Protein AF-0000000085121825 (afdb_homodimer)

Organism: Pyrolobus fumarii (strain DSM 11204 / 1A) (NCBI:txid694429)

Secondary structure (DSSP, 8-state):
--HHHHHT-PPPPHHHHHHHTEEEEEEEEEEE-SS-EEEEEEEEEETT--SHHHHHTTTT-EEEEE-TTS-EEEEEEEEE-SSSSEEEEEESSPPPGGGTT-EEEEE--/--HHHHTT-PPPPHHHHHHHTEEEEEEEEEEE-SS-EEEEEEEEEETT--SHHHHHTTTT-EEEEE-TTS-EEEEEEEEE-SSSSEEEEEESSPPPGGGTT-EEEEE--

Nearest PDB structures (foldseek):
  6skg-assembly1_Bf  TM=8.979E-01  e=1.098E-08  Thermococcus kodakarensis
  8p5d-assembly1_LFF  TM=7.751E-01  e=5.247E-09  Spraguea lophii 42_110
  4v6u-assembly1_Bc  TM=8.720E-01  e=2.233E-07  Pyrococcus furiosus DSM 3638
  2lp6-assembly1_A  TM=8.254E-01  e=3.227E-06  Pyrococcus furiosus DSM 3638
  1sqr-assembly1_A  TM=7.915E-01  e=1.160E-06  Pyrococcus furiosus

pLDDT: mean 93.23, std 12.44, range [35.91, 98.94]

Radius of gyration: 16.82 Å; Cα contacts (8 Å, |Δi|>4): 500; chains: 2; bounding box: 38×40×42 Å

Sequence (218 aa):
MSGEATRLVRLPTPEEIFEKGMAVGVILGYRMGGNEQYENQVRIKIFGINDRRLASRLIGWKVIYRDQYGNEYRGKVIGVHGNRGVVLAR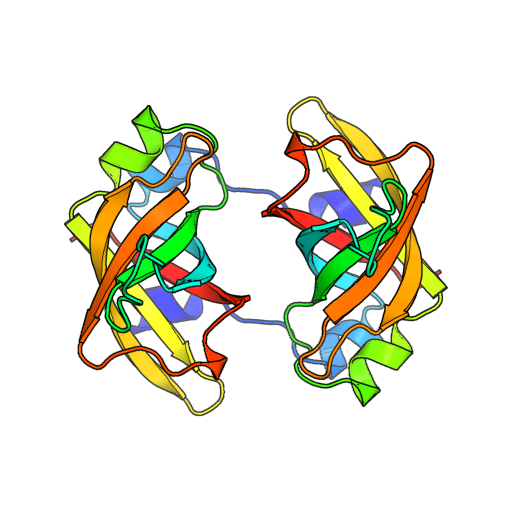FKPNLPGQAITGLVVLQRSMSGEATRLVRLPTPEEIFEKGMAVGVILGYRMGGNEQYENQVRIKIFGINDRRLASRLIGWKVIYRDQYGNEYRGKVIGVHGNRGVVLARFKPNLPGQAITGLVVLQRS

Foldseek 3Di:
DVPVVVVVDDFDALVRCVVVQKWKWAWAAFDDDPVDTDQFKTKIATTNFFFQVSLQVQFFWKKWFADPVGDIWIWGFHAADDTTRITMIGTVPGDDPVRHRPMMMTGHD/DVPVVVVVDDFDALVRCVVVQKWKWAWAAFDDDPVDTDQFKTKIATTNFFFQVSLQVQFFWKKWFADPVGDIWIWGFHAADDTTRITMIGTVPGDDPVRHRPMMMTGHD

Solvent-accessible surface area (backbone atoms only — not comparable to full-atom values): 11509 Å² total; per-residue (Å²): 129,75,68,57,56,56,62,67,66,71,70,52,48,57,66,54,27,65,74,68,37,42,45,43,29,34,28,74,35,62,41,69,54,97,87,45,74,38,69,41,31,33,35,30,42,35,62,45,37,66,31,39,72,69,33,52,71,43,47,61,21,33,33,41,37,63,50,98,85,67,52,75,42,46,32,30,25,76,40,64,44,77,60,58,8,21,28,28,29,38,33,67,70,54,68,58,79,81,48,51,69,32,63,32,34,34,33,64,109,130,76,66,57,58,58,62,68,65,71,71,54,47,56,66,55,28,65,74,68,37,42,46,43,29,35,28,74,36,61,42,70,52,98,86,44,75,38,69,41,31,32,34,30,40,36,63,46,38,68,31,40,73,67,34,53,71,44,46,61,19,33,32,42,36,62,50,99,85,67,51,74,43,45,31,30,26,75,39,64,44,78,61,58,9,21,30,28,29,38,34,68,69,54,67,57,79,80,47,50,69,33,62,33,34,35,34,64,111

Structure (mmCIF, N/CA/C/O backbone):
data_AF-0000000085121825-model_v1
#
loop_
_entity.id
_entity.type
_entity.pdbx_description
1 polymer 'Large ribosomal subunit protein eL33'
#
loop_
_atom_site.group_PDB
_atom_site.id
_atom_site.type_symbol
_atom_site.label_atom_id
_atom_site.label_alt_id
_atom_site.label_comp_id
_atom_site.label_asym_id
_atom_site.label_entity_id
_atom_site.label_seq_id
_atom_site.pdbx_PDB_ins_code
_atom_site.Cartn_x
_atom_site.Cartn_y
_atom_site.Cartn_z
_atom_site.occupancy
_atom_site.B_iso_or_equiv
_atom_site.auth_seq_id
_atom_site.auth_comp_id
_atom_site.auth_asym_id
_atom_site.auth_atom_id
_atom_site.pdbx_PDB_model_num
ATOM 1 N N . MET A 1 1 ? -8.789 8.227 22.922 1 35.97 1 MET A N 1
ATOM 2 C CA . MET A 1 1 ? -9.242 8.555 21.578 1 35.97 1 MET A CA 1
ATOM 3 C C . MET A 1 1 ? -8.305 7.965 20.531 1 35.97 1 MET A C 1
ATOM 5 O O . MET A 1 1 ? -8.609 7.992 19.328 1 35.97 1 MET A O 1
ATOM 9 N N . SER A 1 2 ? -6.875 7.84 20.797 1 46 2 SER A N 1
ATOM 10 C CA . SER A 1 2 ? -5.625 7.484 20.141 1 46 2 SER A CA 1
ATOM 11 C C . SER A 1 2 ? -5.676 6.062 19.594 1 46 2 SER A C 1
ATOM 13 O O . SER A 1 2 ? -5.258 5.809 18.453 1 46 2 SER A O 1
ATOM 15 N N . GLY A 1 3 ? -6.254 5.266 20.375 1 47.34 3 GLY A N 1
ATOM 16 C CA . GLY A 1 3 ? -6.27 3.814 20.25 1 47.34 3 GLY A CA 1
ATOM 17 C C . GLY A 1 3 ? -7.109 3.328 19.078 1 47.34 3 GLY A C 1
ATOM 18 O O . GLY A 1 3 ? -6.801 2.303 18.469 1 47.34 3 GLY A O 1
ATOM 19 N N . GLU A 1 4 ? -8.125 4.113 18.812 1 48.84 4 GLU A N 1
ATOM 20 C CA . GLU A 1 4 ? -9.156 3.662 17.875 1 48.84 4 GLU A CA 1
ATOM 21 C C . GLU A 1 4 ? -8.664 3.701 16.438 1 48.84 4 GLU A C 1
ATOM 23 O O . GLU A 1 4 ? -8.945 2.793 15.656 1 48.84 4 GLU A O 1
ATOM 28 N N . ALA A 1 5 ? -7.914 4.727 16.156 1 55.34 5 ALA A N 1
ATOM 29 C CA . ALA A 1 5 ? -7.465 4.91 14.781 1 55.34 5 ALA A CA 1
ATOM 30 C C . ALA A 1 5 ? -6.555 3.768 14.344 1 55.34 5 ALA A C 1
ATOM 32 O O . ALA A 1 5 ? -6.668 3.27 13.219 1 55.34 5 ALA A O 1
ATOM 33 N N . THR A 1 6 ? -5.742 3.344 15.266 1 56.31 6 THR A N 1
ATOM 34 C CA . THR A 1 6 ? -4.785 2.293 14.938 1 56.31 6 THR A CA 1
ATOM 35 C C . THR A 1 6 ? -5.496 0.962 14.711 1 56.31 6 THR A C 1
ATOM 37 O O . THR A 1 6 ? -5.07 0.155 13.883 1 56.31 6 THR A O 1
ATOM 40 N N . ARG A 1 7 ? -6.543 0.883 15.531 1 59.78 7 ARG A N 1
ATOM 41 C CA . ARG A 1 7 ? -7.32 -0.344 15.398 1 59.78 7 ARG A CA 1
ATOM 42 C C . ARG A 1 7 ? -7.984 -0.43 14.031 1 59.78 7 ARG A C 1
ATOM 44 O O . ARG A 1 7 ? -8.406 -1.509 13.602 1 59.78 7 ARG A O 1
ATOM 51 N N . LEU A 1 8 ? -7.824 0.666 13.398 1 62.5 8 LEU A N 1
ATOM 52 C CA . LEU A 1 8 ? -8.547 0.778 12.141 1 62.5 8 LEU A CA 1
ATOM 53 C C . LEU A 1 8 ? -7.863 -0.031 11.039 1 62.5 8 LEU A C 1
ATOM 55 O O . LEU A 1 8 ? -8.523 -0.557 10.148 1 62.5 8 LEU A O 1
ATOM 59 N N . VAL A 1 9 ? -6.414 -0.117 11.352 1 79.12 9 VAL A N 1
ATOM 60 C CA . VAL A 1 9 ? -5.844 -0.944 10.297 1 79.12 9 VAL A CA 1
ATOM 61 C C . VAL A 1 9 ? -5.176 -2.174 10.906 1 79.12 9 VAL A C 1
ATOM 63 O O . VAL A 1 9 ? -4.062 -2.088 11.43 1 79.12 9 VAL A O 1
ATOM 66 N N . ARG A 1 10 ? -5.934 -3.174 11.164 1 85.38 10 ARG A N 1
ATOM 67 C CA . ARG A 1 10 ? -5.375 -4.449 11.594 1 85.38 10 A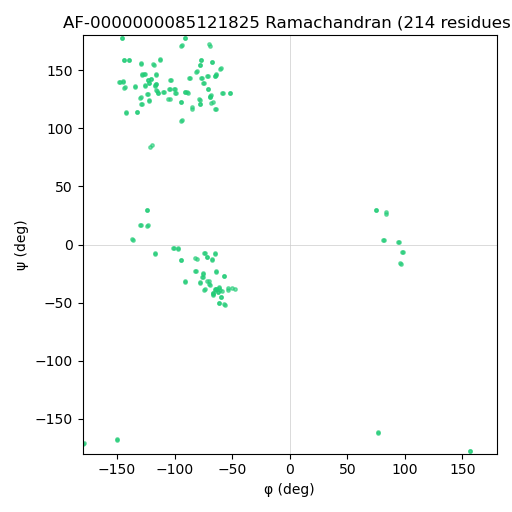RG A CA 1
ATOM 68 C C . ARG A 1 10 ? -4.949 -5.297 10.406 1 85.38 10 ARG A C 1
ATOM 70 O O . ARG A 1 10 ? -5.773 -5.641 9.555 1 85.38 10 ARG A O 1
ATOM 77 N N . LEU A 1 11 ? -3.688 -5.582 10.352 1 92.12 11 LEU A N 1
ATOM 78 C CA . LEU A 1 11 ? -3.201 -6.422 9.266 1 92.12 11 LEU A CA 1
ATOM 79 C C . LEU A 1 11 ? -3.539 -7.887 9.516 1 92.12 11 LEU A C 1
ATOM 81 O O . LEU A 1 11 ? -3.535 -8.336 10.664 1 92.12 11 LEU A O 1
ATOM 85 N N . PRO A 1 12 ? -3.859 -8.586 8.453 1 94.62 12 PRO A N 1
ATOM 86 C CA . PRO A 1 12 ? -4.051 -10.023 8.641 1 94.62 12 PRO A CA 1
ATOM 87 C C . PRO A 1 12 ? -2.771 -10.742 9.07 1 94.62 12 PRO A C 1
ATOM 89 O O . PRO A 1 12 ? -1.672 -10.328 8.695 1 94.62 12 PRO A O 1
ATOM 92 N N . THR A 1 13 ? -2.914 -11.766 9.883 1 95.88 13 THR A N 1
ATOM 93 C CA . THR A 1 13 ? -1.776 -12.617 10.195 1 95.88 13 THR A CA 1
ATOM 94 C C . THR A 1 13 ? -1.489 -13.586 9.047 1 95.88 13 THR A C 1
ATOM 96 O O . THR A 1 13 ? -2.381 -13.898 8.258 1 95.88 13 THR A O 1
ATOM 99 N N . PRO A 1 14 ? -0.259 -13.992 8.992 1 97.62 14 PRO A N 1
ATOM 100 C CA . PRO A 1 14 ? 0.019 -15.008 7.973 1 97.62 14 PRO A CA 1
ATOM 101 C C . PRO A 1 14 ? -0.91 -16.219 8.07 1 97.62 14 PRO A C 1
ATOM 103 O O . PRO A 1 14 ? -1.358 -16.734 7.051 1 97.62 14 PRO A O 1
ATOM 106 N N . GLU A 1 15 ? -1.227 -16.609 9.281 1 97.94 15 GLU A N 1
ATOM 107 C CA . GLU A 1 15 ? -2.133 -17.734 9.484 1 97.94 15 GLU A CA 1
ATOM 108 C C . GLU A 1 15 ? -3.498 -17.469 8.852 1 97.94 15 GLU A C 1
ATOM 110 O O . GLU A 1 15 ? -4.051 -18.328 8.172 1 97.94 15 GLU A O 1
ATOM 115 N N . GLU A 1 16 ? -4.047 -16.297 9.047 1 97.88 16 GLU A N 1
ATOM 116 C CA . GLU A 1 16 ? -5.336 -15.938 8.469 1 97.88 16 GLU A CA 1
ATOM 117 C C . GLU A 1 16 ? -5.285 -15.961 6.945 1 97.88 16 GLU A C 1
ATOM 119 O O . GLU A 1 16 ? -6.215 -16.438 6.293 1 97.88 16 GLU A O 1
ATOM 124 N N . ILE A 1 17 ? -4.207 -15.477 6.371 1 98.25 17 ILE A N 1
ATOM 125 C CA . ILE A 1 17 ? -4.023 -15.414 4.926 1 98.25 17 ILE A CA 1
ATOM 126 C C . ILE A 1 17 ? -4.059 -16.812 4.336 1 98.25 17 ILE A C 1
ATOM 128 O O . ILE A 1 17 ? -4.812 -17.078 3.396 1 98.25 17 ILE A O 1
ATOM 132 N N . PHE A 1 18 ? -3.301 -17.688 4.891 1 98.38 18 PHE A N 1
ATOM 133 C CA . PHE A 1 18 ? -3.15 -19.016 4.293 1 98.38 18 PHE A CA 1
ATOM 134 C C . PHE A 1 18 ? -4.359 -19.891 4.602 1 98.38 18 PHE A C 1
ATOM 136 O O . PHE A 1 18 ? -4.75 -20.719 3.787 1 98.38 18 PHE A O 1
ATOM 143 N N . GLU A 1 19 ? -4.988 -19.719 5.766 1 98.12 19 GLU A N 1
ATOM 144 C CA . GLU A 1 19 ? -6.211 -20.453 6.09 1 98.12 19 GLU A CA 1
ATOM 145 C C . GLU A 1 19 ? -7.363 -20.031 5.18 1 98.12 19 GLU A C 1
ATOM 147 O O . GLU A 1 19 ? -8.109 -20.875 4.684 1 98.12 19 GLU A O 1
ATOM 152 N N . LYS A 1 20 ? -7.48 -18.797 4.98 1 97.38 20 LYS A N 1
ATOM 153 C CA . LYS A 1 20 ? -8.578 -18.266 4.18 1 97.38 20 LYS A CA 1
ATOM 154 C C . LYS A 1 20 ? -8.273 -18.375 2.688 1 97.38 20 LYS A C 1
ATOM 156 O O . LYS A 1 20 ? -9.18 -18.312 1.856 1 97.38 20 LYS A O 1
ATOM 161 N N . GLY A 1 21 ? -7.043 -18.453 2.307 1 97.81 21 GLY A N 1
ATOM 162 C CA . GLY A 1 21 ? -6.648 -18.531 0.91 1 97.81 21 GLY A CA 1
ATOM 163 C C . GLY A 1 21 ? -6.762 -17.203 0.183 1 97.81 21 GLY A C 1
ATOM 164 O O . GLY A 1 21 ? -7.113 -17.172 -0.998 1 97.81 21 GLY A O 1
ATOM 165 N N . MET A 1 22 ? -6.582 -16.141 0.948 1 98.25 22 MET A N 1
ATOM 166 C CA . MET A 1 22 ? -6.746 -14.805 0.388 1 98.25 22 MET A CA 1
ATOM 167 C C . MET A 1 22 ? -5.758 -13.828 1.016 1 98.25 22 MET A C 1
ATOM 169 O O . MET A 1 22 ? -5.527 -13.859 2.227 1 98.25 22 MET A O 1
ATOM 173 N N . ALA A 1 23 ? -5.215 -12.953 0.211 1 98.5 23 ALA A N 1
ATOM 174 C CA . ALA A 1 23 ? -4.316 -11.898 0.672 1 98.5 23 ALA A CA 1
ATOM 175 C C . ALA A 1 23 ? -4.594 -10.586 -0.059 1 98.5 23 ALA A C 1
ATOM 177 O O . ALA A 1 23 ? -5.219 -10.586 -1.123 1 98.5 23 ALA A O 1
ATOM 178 N N . VAL A 1 24 ? -4.199 -9.508 0.517 1 98.06 24 VAL A N 1
ATOM 179 C CA . VAL A 1 24 ? -4.285 -8.18 -0.085 1 98.06 24 VAL A CA 1
ATOM 180 C C . VAL A 1 24 ? -2.895 -7.551 -0.138 1 98.06 24 VAL A C 1
ATOM 182 O O . VAL A 1 24 ? -2.08 -7.75 0.766 1 98.06 24 VAL A O 1
ATOM 185 N N . GLY A 1 25 ? -2.613 -6.863 -1.18 1 98.62 25 GLY A N 1
ATOM 186 C CA . GLY A 1 25 ? -1.338 -6.18 -1.333 1 98.62 25 GLY A CA 1
ATOM 187 C C . GLY A 1 25 ? -1.449 -4.867 -2.088 1 98.62 25 GLY A C 1
ATOM 188 O O . GLY A 1 25 ? -2.545 -4.469 -2.488 1 98.62 25 GLY A O 1
ATOM 189 N N . VAL A 1 26 ? -0.354 -4.184 -2.217 1 98.69 26 VAL A N 1
ATOM 190 C CA . VAL A 1 26 ? -0.264 -2.938 -2.973 1 98.69 26 VAL A CA 1
ATOM 191 C C . VAL A 1 26 ? 0.79 -3.072 -4.07 1 98.69 26 VAL A C 1
ATOM 193 O O . VAL A 1 26 ? 1.848 -3.668 -3.854 1 98.69 26 VAL A O 1
ATOM 196 N N . ILE A 1 27 ? 0.484 -2.535 -5.238 1 98.69 27 ILE A N 1
ATOM 197 C CA . ILE A 1 27 ? 1.408 -2.566 -6.367 1 98.69 27 ILE A CA 1
ATOM 198 C C . ILE A 1 27 ? 2.482 -1.495 -6.184 1 98.69 27 ILE A C 1
ATOM 200 O O . ILE A 1 27 ? 2.168 -0.308 -6.062 1 98.69 27 ILE A O 1
ATOM 204 N N . LEU A 1 28 ? 3.715 -1.968 -6.16 1 98.25 28 LEU A N 1
ATOM 205 C CA . LEU A 1 28 ? 4.809 -1.036 -5.906 1 98.25 28 LEU A CA 1
ATOM 206 C C . LEU A 1 28 ? 5.348 -0.462 -7.211 1 98.25 28 LEU A C 1
ATOM 208 O O . LEU A 1 28 ? 5.816 0.679 -7.25 1 98.25 28 LEU A O 1
ATOM 212 N N . GLY A 1 29 ? 5.277 -1.322 -8.297 1 97.94 29 GLY A N 1
ATOM 213 C CA . GLY A 1 29 ? 5.789 -0.912 -9.594 1 97.94 29 GLY A CA 1
ATOM 214 C C . GLY A 1 29 ? 6.152 -2.082 -10.484 1 97.94 29 GLY A C 1
ATOM 215 O O . GLY A 1 29 ? 5.934 -3.24 -10.125 1 97.94 29 GLY A O 1
ATOM 216 N N . TYR A 1 30 ? 6.664 -1.688 -11.648 1 97.69 30 TYR A N 1
ATOM 217 C CA . TYR A 1 30 ? 7.121 -2.709 -12.586 1 97.69 30 TYR A CA 1
ATOM 218 C C . TYR A 1 30 ? 8.508 -3.213 -12.211 1 97.69 30 TYR A C 1
ATOM 220 O O . TYR A 1 30 ? 9.312 -2.473 -11.648 1 97.69 30 TYR A O 1
ATOM 228 N N . ARG A 1 31 ? 8.711 -4.395 -12.516 1 97.19 31 ARG A N 1
ATOM 229 C CA . ARG A 1 31 ? 10.062 -4.934 -12.336 1 97.19 31 ARG A CA 1
ATOM 230 C C . ARG A 1 31 ? 11.039 -4.297 -13.32 1 97.19 31 ARG A C 1
ATOM 232 O O . ARG A 1 31 ? 10.766 -4.234 -14.516 1 97.19 31 ARG A O 1
ATOM 239 N N . MET A 1 32 ? 12.023 -3.711 -12.719 1 94.31 32 MET A N 1
ATOM 240 C CA . MET A 1 32 ? 13.086 -3.137 -13.531 1 94.31 32 MET A CA 1
ATOM 241 C C . MET A 1 32 ? 14.336 -4.016 -13.5 1 94.31 32 MET A C 1
ATOM 243 O O . MET A 1 32 ? 14.711 -4.516 -12.438 1 94.31 32 MET A O 1
ATOM 247 N N . GLY A 1 33 ? 14.734 -4.355 -14.688 1 89.38 33 GLY A N 1
ATOM 248 C CA . GLY A 1 33 ? 16.016 -5.035 -14.82 1 89.38 33 GLY A CA 1
ATOM 249 C C . GLY A 1 33 ? 17.172 -4.086 -15.094 1 89.38 33 GLY A C 1
ATOM 250 O O . GLY A 1 33 ? 17 -2.867 -15.031 1 89.38 33 GLY A O 1
ATOM 251 N N . GLY A 1 34 ? 18.422 -4.441 -15.102 1 85.81 34 GLY A N 1
ATOM 252 C CA . GLY A 1 34 ? 19.578 -3.623 -15.383 1 85.81 34 GLY A CA 1
ATOM 253 C C . GLY A 1 34 ? 19.453 -2.822 -16.656 1 85.81 34 GLY A C 1
ATOM 254 O O . GLY A 1 34 ? 19.797 -1.639 -16.703 1 85.81 34 GLY A O 1
ATOM 255 N N . ASN A 1 35 ? 18.922 -3.297 -17.578 1 87.19 35 ASN A N 1
ATOM 256 C CA . ASN A 1 35 ? 18.844 -2.572 -18.844 1 87.19 35 ASN A CA 1
ATOM 257 C C . ASN A 1 35 ? 17.453 -2.691 -19.469 1 87.19 35 ASN A C 1
ATOM 259 O O . ASN A 1 35 ? 17.219 -2.195 -20.578 1 87.19 35 ASN A O 1
ATOM 263 N N . GLU A 1 36 ? 16.531 -3.311 -18.766 1 88.81 36 GLU A N 1
ATOM 264 C CA . GLU A 1 36 ? 15.211 -3.543 -19.344 1 88.81 36 GLU A CA 1
ATOM 265 C C . GLU A 1 36 ? 14.117 -3.426 -18.281 1 88.81 36 GLU A C 1
ATOM 267 O O . GLU A 1 36 ? 14.297 -3.873 -17.156 1 88.81 36 GLU A O 1
ATOM 272 N N . GLN A 1 37 ? 13.078 -2.703 -18.719 1 87.5 37 GLN A N 1
ATOM 273 C CA . GLN A 1 37 ? 11.867 -2.717 -17.906 1 87.5 37 GLN A CA 1
ATOM 274 C C . GLN A 1 37 ? 10.93 -3.842 -18.344 1 87.5 37 GLN A C 1
ATOM 276 O O . GLN A 1 37 ? 10.664 -4.016 -19.531 1 87.5 37 GLN A O 1
ATOM 281 N N . TYR A 1 38 ? 10.469 -4.594 -17.422 1 93.25 38 TYR A N 1
ATOM 282 C CA . TYR A 1 38 ? 9.469 -5.629 -17.672 1 93.25 38 TYR A CA 1
ATOM 283 C C . TYR A 1 38 ? 8.062 -5.102 -17.422 1 93.25 38 TYR A C 1
ATOM 285 O O . TYR A 1 38 ? 7.633 -4.98 -16.266 1 93.25 38 TYR A O 1
ATOM 293 N N . GLU A 1 39 ? 7.309 -4.875 -18.484 1 93.19 39 GLU A N 1
ATOM 294 C CA . GLU A 1 39 ? 6.008 -4.227 -18.344 1 93.19 39 GLU A CA 1
ATOM 295 C C . GLU A 1 39 ? 4.934 -5.23 -17.938 1 93.19 39 GLU A C 1
ATOM 297 O O . GLU A 1 39 ? 3.844 -4.844 -17.516 1 93.19 39 GLU A O 1
ATOM 302 N N . ASN A 1 40 ? 5.336 -6.535 -18.031 1 96.62 40 ASN A N 1
ATOM 303 C CA . ASN A 1 40 ? 4.336 -7.535 -17.688 1 96.62 40 ASN A CA 1
ATOM 304 C C . ASN A 1 40 ? 4.562 -8.086 -16.281 1 96.62 40 ASN A C 1
ATOM 306 O O . ASN A 1 40 ? 3.85 -8.984 -15.836 1 96.62 40 ASN A O 1
ATOM 310 N N . GLN A 1 41 ? 5.629 -7.652 -15.625 1 98.31 41 GLN A N 1
ATOM 311 C CA . GLN A 1 41 ? 5.914 -8.07 -14.25 1 98.31 41 GLN A CA 1
ATOM 312 C C . GLN A 1 41 ? 5.848 -6.887 -13.297 1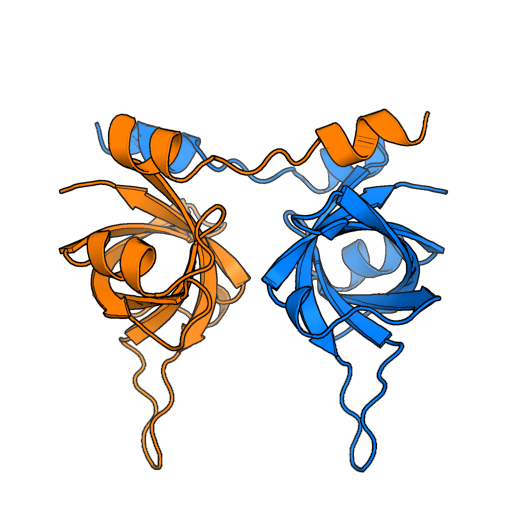 98.31 41 GLN A C 1
ATOM 314 O O . GLN A 1 41 ? 6.406 -5.824 -13.57 1 98.31 41 GLN A O 1
ATOM 319 N N . VAL A 1 42 ? 5.129 -7.152 -12.219 1 98.69 42 VAL A N 1
ATOM 320 C CA . VAL A 1 42 ? 4.969 -6.078 -11.25 1 98.69 42 VAL A CA 1
ATOM 321 C C . VAL A 1 42 ? 5.34 -6.578 -9.852 1 98.69 42 VAL A C 1
ATOM 323 O O . VAL A 1 42 ? 5.156 -7.758 -9.547 1 98.69 42 VAL A O 1
ATOM 326 N N . ARG A 1 43 ? 5.91 -5.684 -9.055 1 98.75 43 ARG A N 1
ATOM 327 C CA . ARG A 1 43 ? 6.219 -5.949 -7.652 1 98.75 43 ARG A CA 1
ATOM 328 C C . ARG A 1 43 ? 5.039 -5.598 -6.754 1 98.75 43 ARG A C 1
ATOM 330 O O . ARG A 1 43 ? 4.441 -4.527 -6.898 1 98.75 43 ARG A O 1
ATOM 337 N N . ILE A 1 44 ? 4.672 -6.566 -5.852 1 98.81 44 ILE A N 1
ATOM 338 C CA . ILE A 1 44 ? 3.521 -6.379 -4.973 1 98.81 44 ILE A CA 1
ATOM 339 C C . ILE A 1 44 ? 3.932 -6.637 -3.523 1 98.81 44 ILE A C 1
ATOM 341 O O . ILE A 1 44 ? 4.449 -7.707 -3.199 1 98.81 44 ILE A O 1
ATOM 345 N N . LYS A 1 45 ? 3.773 -5.637 -2.66 1 98.81 45 LYS A N 1
ATOM 346 C CA . LYS A 1 45 ? 3.895 -5.848 -1.221 1 98.81 45 LYS A CA 1
ATOM 347 C C . LYS A 1 45 ? 2.629 -6.48 -0.65 1 98.81 45 LYS A C 1
ATOM 349 O O . LYS A 1 45 ? 1.524 -5.973 -0.86 1 98.81 45 LYS A O 1
ATOM 354 N N . ILE A 1 46 ? 2.773 -7.609 0.038 1 98.75 46 ILE A N 1
ATOM 355 C CA . ILE A 1 46 ? 1.638 -8.312 0.619 1 98.75 46 ILE A CA 1
ATOM 356 C C . ILE A 1 46 ? 1.458 -7.895 2.076 1 98.75 46 ILE A C 1
ATOM 358 O O . ILE A 1 46 ? 2.387 -8.008 2.879 1 98.75 46 ILE A O 1
ATOM 362 N N . PHE A 1 47 ? 0.312 -7.387 2.408 1 97.44 47 PHE A N 1
ATOM 363 C CA . PHE A 1 47 ? 0.049 -6.992 3.787 1 97.44 47 PHE A CA 1
ATOM 364 C C . PHE A 1 47 ? -0.032 -8.219 4.691 1 97.44 47 PHE A C 1
ATOM 366 O O . PHE A 1 47 ? -0.711 -9.195 4.367 1 97.44 47 PHE A O 1
ATOM 373 N N . GLY A 1 48 ? 0.676 -8.25 5.754 1 96.88 48 GLY A N 1
ATOM 374 C CA . GLY A 1 48 ? 0.662 -9.359 6.695 1 96.88 48 GLY A CA 1
ATOM 375 C C . GLY A 1 48 ? 1.81 -10.328 6.488 1 96.88 48 GLY A C 1
ATOM 376 O O . GLY A 1 48 ? 1.992 -11.258 7.277 1 96.88 48 GLY A O 1
ATOM 377 N N . ILE A 1 49 ? 2.516 -10.086 5.465 1 98.19 49 ILE A N 1
ATOM 378 C CA . ILE A 1 49 ? 3.684 -10.914 5.172 1 98.19 49 ILE A CA 1
ATOM 379 C C . ILE A 1 49 ? 4.934 -10.039 5.109 1 98.19 49 ILE A C 1
ATOM 381 O O . ILE A 1 49 ? 5.004 -9.109 4.297 1 98.19 49 ILE A O 1
ATOM 385 N N . ASN A 1 50 ? 5.926 -10.383 5.93 1 96.62 50 ASN A N 1
ATOM 386 C CA . ASN A 1 50 ? 7.082 -9.5 6.008 1 96.62 50 ASN A CA 1
ATOM 387 C C . ASN A 1 50 ? 8.391 -10.266 5.832 1 96.62 50 ASN A C 1
ATOM 389 O O . ASN A 1 50 ? 9.445 -9.812 6.289 1 96.62 50 ASN A O 1
ATOM 393 N N . ASP A 1 51 ? 8.25 -11.5 5.297 1 97.31 51 ASP A N 1
ATOM 394 C CA . ASP A 1 51 ? 9.477 -12.25 5.043 1 97.31 51 ASP A CA 1
ATOM 395 C C . ASP A 1 51 ? 9.359 -13.078 3.77 1 97.31 51 ASP A C 1
ATOM 397 O O . ASP A 1 51 ? 8.25 -13.375 3.312 1 97.31 51 ASP A O 1
ATOM 401 N N . ARG A 1 52 ? 10.508 -13.414 3.26 1 98.06 52 ARG A N 1
ATOM 402 C CA . ARG A 1 52 ? 10.617 -14.078 1.965 1 98.06 52 ARG A CA 1
ATOM 403 C C . ARG A 1 52 ? 10.016 -15.477 2.016 1 98.06 52 ARG A C 1
ATOM 405 O O . ARG A 1 52 ? 9.414 -15.938 1.042 1 98.06 52 ARG A O 1
ATOM 412 N N . ARG A 1 53 ? 10.258 -16.203 3.068 1 98.25 53 ARG A N 1
ATOM 413 C CA . ARG A 1 53 ? 9.75 -17.578 3.193 1 98.25 53 ARG A CA 1
ATOM 414 C C . ARG A 1 53 ? 8.234 -17.609 3.055 1 98.25 53 ARG A C 1
ATOM 416 O O . ARG A 1 53 ? 7.695 -18.375 2.258 1 98.25 53 ARG A O 1
ATOM 423 N N . LEU A 1 54 ? 7.551 -16.828 3.775 1 98.56 54 LEU A N 1
ATOM 424 C CA . LEU A 1 54 ? 6.094 -16.766 3.713 1 98.56 54 LEU A CA 1
ATOM 425 C C . LEU A 1 54 ? 5.633 -16.266 2.352 1 98.56 54 LEU A C 1
ATOM 427 O O . LEU A 1 54 ? 4.656 -16.781 1.793 1 98.56 54 LEU A O 1
ATOM 431 N N . ALA A 1 55 ? 6.367 -15.273 1.788 1 98.88 55 ALA A N 1
ATOM 432 C CA . ALA A 1 55 ? 6.027 -14.758 0.467 1 98.88 55 ALA A CA 1
ATOM 433 C C . ALA A 1 55 ? 6.117 -15.852 -0.593 1 98.88 55 ALA A C 1
ATOM 435 O O . ALA A 1 55 ? 5.293 -15.906 -1.511 1 98.88 55 ALA A O 1
ATOM 436 N N . SER A 1 56 ? 7.086 -16.734 -0.467 1 98.81 56 SER A N 1
ATOM 437 C CA . SER A 1 56 ? 7.301 -17.797 -1.453 1 98.81 56 SER A CA 1
ATOM 438 C C . SER A 1 56 ? 6.113 -18.75 -1.505 1 98.81 56 SER A C 1
ATOM 440 O O . SER A 1 56 ? 5.883 -19.406 -2.523 1 98.81 56 SER A O 1
ATOM 442 N N . ARG A 1 57 ? 5.383 -18.812 -0.474 1 98.75 57 ARG A N 1
ATOM 443 C CA . ARG A 1 57 ? 4.223 -19.688 -0.419 1 98.75 57 ARG A CA 1
ATOM 444 C C . ARG A 1 57 ? 3.074 -19.141 -1.256 1 98.75 57 ARG A C 1
ATOM 446 O O . ARG A 1 57 ? 2.066 -19.828 -1.463 1 98.75 57 ARG A O 1
ATOM 453 N N . LEU A 1 58 ? 3.201 -18 -1.74 1 98.81 58 LEU A N 1
ATOM 454 C CA . LEU A 1 58 ? 2.146 -17.375 -2.537 1 98.81 58 LEU A CA 1
ATOM 455 C C . LEU A 1 58 ? 2.377 -17.625 -4.023 1 98.81 58 LEU A C 1
ATOM 457 O O . LEU A 1 58 ? 1.528 -17.281 -4.852 1 98.81 58 LEU A O 1
ATOM 461 N N . ILE A 1 59 ? 3.547 -18.078 -4.352 1 98.88 59 ILE A N 1
ATOM 462 C CA . ILE A 1 59 ? 3.84 -18.344 -5.754 1 98.88 59 ILE A CA 1
ATOM 463 C C . ILE A 1 59 ? 2.74 -19.234 -6.348 1 98.88 59 ILE A C 1
ATOM 465 O O . ILE A 1 59 ? 2.348 -20.234 -5.75 1 98.88 59 ILE A O 1
ATOM 469 N N . GLY A 1 60 ? 2.232 -18.844 -7.465 1 98.75 60 GLY A N 1
ATOM 470 C CA . GLY A 1 60 ? 1.165 -19.578 -8.125 1 98.75 60 GLY A CA 1
ATOM 471 C C . GLY A 1 60 ? -0.216 -19.047 -7.816 1 98.75 60 GLY A C 1
ATOM 472 O O . GLY A 1 60 ? -1.188 -19.375 -8.5 1 98.75 60 GLY A O 1
ATOM 473 N N . TRP A 1 61 ? -0.383 -18.234 -6.789 1 98.88 61 TRP A N 1
ATOM 474 C CA . TRP A 1 61 ? -1.674 -17.641 -6.469 1 98.88 61 TRP A CA 1
ATOM 475 C C . TRP A 1 61 ? -2.125 -16.688 -7.57 1 98.88 61 TRP A C 1
ATOM 477 O O . TRP A 1 61 ? -1.303 -16.016 -8.188 1 98.88 61 TRP A O 1
ATOM 487 N N . LYS A 1 62 ? -3.4 -16.625 -7.824 1 98.69 62 LYS A N 1
ATOM 488 C CA . LYS A 1 62 ? -4.004 -15.641 -8.727 1 98.69 62 LYS A CA 1
ATOM 489 C C . LYS A 1 62 ? -3.988 -14.242 -8.117 1 98.69 62 LYS A C 1
ATOM 491 O O . LYS A 1 62 ? -4.133 -14.094 -6.898 1 98.69 62 LYS A O 1
ATOM 496 N N . VAL A 1 63 ? -3.818 -13.297 -8.945 1 98.69 63 VAL A N 1
ATOM 497 C CA . VAL A 1 63 ? -3.836 -11.898 -8.531 1 98.69 63 VAL A CA 1
ATOM 498 C C . VAL A 1 63 ? -4.855 -11.125 -9.359 1 98.69 63 VAL A C 1
ATOM 500 O O . VAL A 1 63 ? -4.879 -11.234 -10.586 1 98.69 63 VAL A O 1
ATOM 503 N N . ILE A 1 64 ? -5.629 -10.273 -8.727 1 98.31 64 ILE A N 1
ATOM 504 C CA . ILE A 1 64 ? -6.664 -9.5 -9.398 1 98.31 64 ILE A CA 1
ATOM 505 C C . ILE A 1 64 ? -6.531 -8.023 -9.039 1 98.31 64 ILE A C 1
ATOM 507 O O . ILE A 1 64 ? -6.469 -7.676 -7.859 1 98.31 64 ILE A O 1
ATOM 511 N N . TYR A 1 65 ? -6.457 -7.195 -10 1 97.62 65 TYR A N 1
ATOM 512 C CA . TYR A 1 65 ? -6.535 -5.746 -9.859 1 97.62 65 TYR A CA 1
ATOM 513 C C . TYR A 1 65 ? -7.766 -5.195 -10.578 1 97.62 65 TYR A C 1
ATOM 515 O O . TYR A 1 65 ? -8.047 -5.574 -11.711 1 97.62 65 TYR A O 1
ATOM 523 N N . ARG A 1 66 ? -8.398 -4.316 -9.977 1 96.88 66 ARG A N 1
ATOM 524 C CA . ARG A 1 66 ? -9.523 -3.604 -10.586 1 96.88 66 ARG A CA 1
ATOM 525 C C . ARG A 1 66 ? -9.281 -2.098 -10.57 1 96.88 66 ARG A C 1
ATOM 527 O O . ARG A 1 66 ? -9.016 -1.518 -9.516 1 96.88 66 ARG A O 1
ATOM 534 N N . ASP A 1 67 ? -9.445 -1.492 -11.68 1 94.06 67 ASP A N 1
ATOM 535 C CA . ASP A 1 67 ? -9.227 -0.05 -11.703 1 94.06 67 ASP A CA 1
ATOM 536 C C . ASP A 1 67 ? -10.516 0.709 -11.414 1 94.06 67 ASP A C 1
ATOM 538 O O . ASP A 1 67 ? -11.547 0.1 -11.133 1 94.06 67 ASP A O 1
ATOM 542 N N . GLN A 1 68 ? -10.391 1.998 -11.375 1 90.5 68 GLN A N 1
ATOM 543 C CA . GLN A 1 68 ? -11.492 2.865 -10.961 1 90.5 68 GLN A CA 1
ATOM 544 C C . GLN A 1 68 ? -12.633 2.828 -11.977 1 90.5 68 GLN A C 1
ATOM 546 O O . GLN A 1 68 ? -13.75 3.256 -11.672 1 90.5 68 GLN A O 1
ATOM 551 N N . TYR A 1 69 ? -12.383 2.266 -13.172 1 93.38 69 TYR A N 1
ATOM 552 C CA . TYR A 1 69 ? -13.398 2.195 -14.211 1 93.38 69 TYR A CA 1
ATOM 553 C C . TYR A 1 69 ? -14.086 0.837 -14.211 1 93.38 69 TYR A C 1
ATOM 555 O O . TYR A 1 69 ? -14.992 0.593 -15.016 1 93.38 69 TYR A O 1
ATOM 563 N N . GLY A 1 70 ? -13.648 -0.019 -13.375 1 92.75 70 GLY A N 1
ATOM 564 C CA . GLY A 1 70 ? -14.266 -1.328 -13.258 1 92.75 70 GLY A CA 1
ATOM 565 C C . GLY A 1 70 ? -13.586 -2.393 -14.094 1 92.75 70 GLY A C 1
ATOM 566 O O . GLY A 1 70 ? -14.008 -3.551 -14.102 1 92.75 70 GLY A O 1
ATOM 567 N N . ASN A 1 71 ? -12.469 -2.02 -14.805 1 95.75 71 ASN A N 1
ATOM 568 C CA . ASN A 1 71 ? -11.695 -3.018 -15.547 1 95.75 71 ASN A CA 1
ATOM 569 C C . ASN A 1 71 ? -10.93 -3.943 -14.602 1 95.75 71 ASN A C 1
ATOM 571 O O . ASN A 1 71 ? -10.344 -3.488 -13.617 1 95.75 71 ASN A O 1
ATOM 575 N N . GLU A 1 72 ? -11.039 -5.148 -14.914 1 96.94 72 GLU A N 1
ATOM 576 C CA . GLU A 1 72 ? -10.344 -6.156 -14.117 1 96.94 72 GLU A CA 1
ATOM 577 C C . GLU A 1 72 ? -9.117 -6.688 -14.852 1 96.94 72 GLU A C 1
ATOM 579 O O . GLU A 1 72 ? -9.188 -6.992 -16.047 1 96.94 72 GLU A O 1
ATOM 584 N N . TYR A 1 73 ? -8.016 -6.785 -14.211 1 98.06 73 TYR A N 1
ATOM 585 C CA . TYR A 1 73 ? -6.781 -7.387 -14.703 1 98.06 73 TYR A CA 1
ATOM 586 C C . TYR A 1 73 ? -6.402 -8.602 -13.867 1 98.06 73 TYR A C 1
ATOM 588 O O . TYR A 1 73 ? -6.512 -8.578 -12.641 1 98.06 73 TYR A O 1
ATOM 596 N N . ARG A 1 74 ? -6.012 -9.578 -14.531 1 98.19 74 ARG A N 1
ATOM 597 C CA . ARG A 1 74 ? -5.691 -10.828 -13.852 1 98.19 74 ARG A CA 1
ATOM 598 C C . ARG A 1 74 ? -4.238 -11.227 -14.086 1 98.19 74 ARG A C 1
ATOM 600 O O . ARG A 1 74 ? -3.717 -11.062 -15.188 1 98.19 74 ARG A O 1
ATOM 607 N N . GLY A 1 75 ? -3.666 -11.766 -13.039 1 98.5 75 GLY A N 1
ATOM 608 C CA . GLY A 1 75 ? -2.295 -12.242 -13.102 1 98.5 75 GLY A CA 1
ATOM 609 C C . 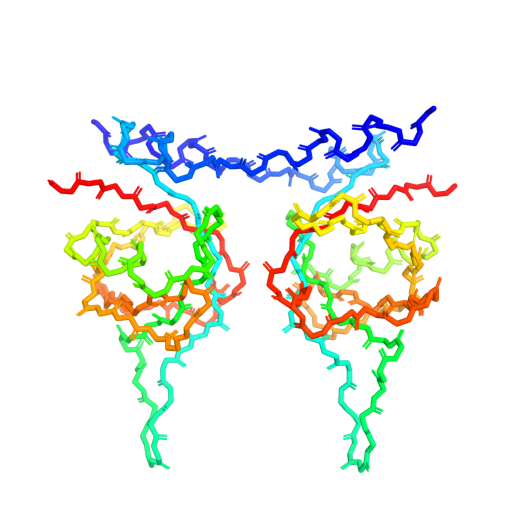GLY A 1 75 ? -2.029 -13.414 -12.172 1 98.5 75 GLY A C 1
ATOM 610 O O . GLY A 1 75 ? -2.963 -14.039 -11.672 1 98.5 75 GLY A O 1
ATOM 611 N N . LYS A 1 76 ? -0.728 -13.664 -12.047 1 98.88 76 LYS A N 1
ATOM 612 C CA . LYS A 1 76 ? -0.28 -14.773 -11.211 1 98.88 76 LYS A CA 1
ATOM 613 C C . LYS A 1 76 ? 1.07 -14.469 -10.57 1 98.88 76 LYS A C 1
ATOM 615 O O . LYS A 1 76 ? 1.962 -13.914 -11.219 1 98.88 76 LYS A O 1
ATOM 620 N N . VAL A 1 77 ? 1.19 -14.852 -9.336 1 98.94 77 VAL A N 1
ATOM 621 C CA . VAL A 1 77 ? 2.484 -14.711 -8.68 1 98.94 77 VAL A CA 1
ATOM 622 C C . VAL A 1 77 ? 3.484 -15.688 -9.289 1 98.94 77 VAL A C 1
ATOM 624 O O . VAL A 1 77 ? 3.234 -16.891 -9.328 1 98.94 77 VAL A O 1
ATOM 627 N N . ILE A 1 78 ? 4.605 -15.141 -9.711 1 98.88 78 ILE A N 1
ATOM 628 C CA . ILE A 1 78 ? 5.547 -16.016 -10.406 1 98.88 78 ILE A CA 1
ATOM 629 C C . ILE A 1 78 ? 6.844 -16.109 -9.609 1 98.88 78 ILE A C 1
ATOM 631 O O . ILE A 1 78 ? 7.727 -16.906 -9.938 1 98.88 78 ILE A O 1
ATOM 635 N N . GLY A 1 79 ? 6.992 -15.32 -8.562 1 98.69 79 GLY A N 1
ATOM 636 C CA . GLY A 1 79 ? 8.211 -15.328 -7.766 1 98.69 79 GLY A CA 1
ATOM 637 C C . GLY A 1 79 ? 8.164 -14.352 -6.605 1 98.69 79 GLY A C 1
ATOM 638 O O . GLY A 1 79 ? 7.102 -13.82 -6.273 1 98.69 79 GLY A O 1
ATOM 639 N N . VAL A 1 80 ? 9.367 -14.195 -5.93 1 98.62 80 VAL A N 1
ATOM 640 C CA . VAL A 1 80 ? 9.492 -13.266 -4.812 1 98.62 80 VAL A CA 1
ATOM 641 C C . VAL A 1 80 ? 10.523 -12.188 -5.148 1 98.62 80 VAL A C 1
ATOM 643 O O . VAL A 1 80 ? 11.391 -12.391 -6 1 98.62 80 VAL A O 1
ATOM 646 N N . HIS A 1 81 ? 10.406 -11.086 -4.559 1 97.81 81 HIS A N 1
ATOM 647 C CA . HIS A 1 81 ? 11.328 -9.977 -4.762 1 97.81 81 HIS A CA 1
ATOM 648 C C . HIS A 1 81 ? 11.781 -9.383 -3.432 1 97.81 81 HIS A C 1
ATOM 650 O O . HIS A 1 81 ? 10.992 -8.742 -2.729 1 97.81 81 HIS A O 1
ATOM 656 N N . GLY A 1 82 ? 13.055 -9.531 -3.148 1 95.31 82 GLY A N 1
ATOM 657 C CA . GLY A 1 82 ? 13.57 -9.023 -1.886 1 95.31 82 GLY A CA 1
ATOM 658 C C . GLY A 1 82 ? 13.219 -9.906 -0.703 1 95.31 82 GLY A C 1
ATOM 659 O O . GLY A 1 82 ? 12.953 -11.102 -0.868 1 95.31 82 GLY A O 1
ATOM 660 N N . ASN A 1 83 ? 13.32 -9.32 0.469 1 94.56 83 ASN A N 1
ATOM 661 C CA . ASN A 1 83 ? 13.195 -10.102 1.693 1 94.56 83 ASN A CA 1
ATOM 662 C C . ASN A 1 83 ? 12.094 -9.562 2.594 1 94.56 83 ASN A C 1
ATOM 664 O O . ASN A 1 83 ? 12.008 -9.922 3.768 1 94.56 83 ASN A O 1
ATOM 668 N N . ARG A 1 84 ? 11.219 -8.75 2.102 1 95.88 84 ARG A N 1
ATOM 669 C CA . ARG A 1 84 ? 10.273 -8.055 2.971 1 95.88 84 ARG A CA 1
ATOM 670 C C . ARG A 1 84 ? 8.836 -8.336 2.549 1 95.88 84 ARG A C 1
ATOM 672 O O . ARG A 1 84 ? 7.977 -7.453 2.627 1 95.88 84 ARG A O 1
ATOM 679 N N . GLY A 1 85 ? 8.602 -9.516 1.982 1 97.94 85 GLY A N 1
ATOM 680 C CA . GLY A 1 85 ? 7.227 -9.883 1.697 1 97.94 85 GLY A CA 1
ATOM 681 C C . GLY A 1 85 ? 6.711 -9.32 0.388 1 97.94 85 GLY A C 1
ATOM 682 O O . GLY A 1 85 ? 5.523 -9.023 0.258 1 97.94 85 GLY A O 1
ATOM 683 N N . VAL A 1 86 ? 7.617 -9.078 -0.51 1 98.69 86 VAL A N 1
ATOM 684 C CA . VAL A 1 86 ? 7.25 -8.617 -1.843 1 98.69 86 VAL A CA 1
ATOM 685 C C . VAL A 1 86 ? 7.27 -9.781 -2.824 1 98.69 86 VAL A C 1
ATOM 687 O O . VAL A 1 86 ? 8.195 -10.602 -2.809 1 98.69 86 VAL A O 1
ATOM 690 N N . VAL A 1 87 ? 6.215 -9.891 -3.646 1 98.94 87 VAL A N 1
ATOM 691 C CA . VAL A 1 87 ? 6.16 -10.93 -4.672 1 98.94 87 VAL A CA 1
ATOM 692 C C . VAL A 1 87 ? 6.234 -10.289 -6.059 1 98.94 87 VAL A C 1
ATOM 694 O O . VAL A 1 87 ? 6.031 -9.078 -6.203 1 98.94 87 VAL A O 1
ATOM 697 N N . LEU A 1 88 ? 6.621 -11.086 -7.004 1 98.81 88 LEU A N 1
ATOM 698 C CA . LEU A 1 88 ? 6.523 -10.758 -8.422 1 98.81 88 LEU A CA 1
ATOM 699 C C . LEU A 1 88 ? 5.297 -11.406 -9.047 1 98.81 88 LEU A C 1
ATOM 701 O O . LEU A 1 88 ? 5.047 -12.602 -8.836 1 98.81 88 LEU A O 1
ATOM 705 N N . ALA A 1 89 ? 4.539 -10.609 -9.75 1 98.88 89 ALA A N 1
ATOM 706 C CA . ALA A 1 89 ? 3.377 -11.148 -10.445 1 98.88 89 ALA A CA 1
ATOM 707 C C . ALA A 1 89 ? 3.408 -10.781 -11.93 1 98.88 89 ALA A C 1
ATOM 709 O O . ALA A 1 89 ? 3.902 -9.711 -12.297 1 98.88 89 ALA A O 1
ATOM 710 N N . ARG A 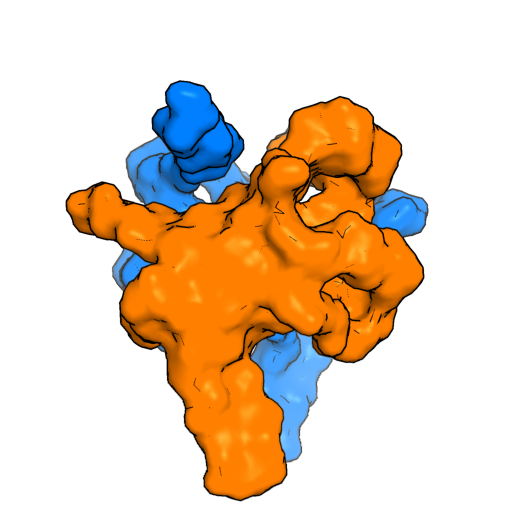1 90 ? 2.924 -11.602 -12.719 1 98.81 90 ARG A N 1
ATOM 711 C CA . ARG A 1 90 ? 2.793 -11.375 -14.156 1 98.81 90 ARG A CA 1
ATOM 712 C C . ARG A 1 90 ? 1.332 -11.195 -14.547 1 98.81 90 AR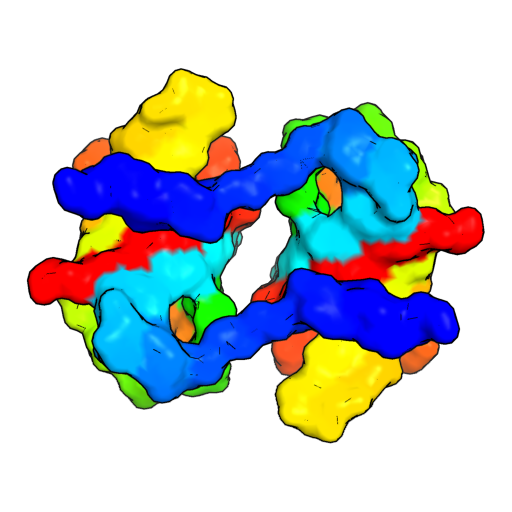G A C 1
ATOM 714 O O . ARG A 1 90 ? 0.472 -11.984 -14.148 1 98.81 90 ARG A O 1
ATOM 721 N N . PHE A 1 91 ? 1.11 -10.141 -15.305 1 98.69 91 PHE A N 1
ATOM 722 C CA . PHE A 1 91 ? -0.244 -9.852 -15.766 1 98.69 91 PHE A CA 1
ATOM 723 C C . PHE A 1 91 ? -0.336 -9.945 -17.281 1 98.69 91 PHE A C 1
ATOM 725 O O . PHE A 1 91 ? 0.598 -9.562 -17.984 1 98.69 91 PHE A O 1
ATOM 732 N N . LYS A 1 92 ? -1.479 -10.383 -17.734 1 96.88 92 LYS A N 1
ATOM 733 C CA . LYS A 1 92 ? -1.85 -10.367 -19.141 1 96.88 92 LYS A CA 1
ATOM 734 C C . LYS A 1 92 ? -3.326 -10.023 -19.312 1 96.88 92 LYS A C 1
ATOM 736 O O . LYS A 1 92 ? -4.199 -10.781 -18.891 1 96.88 92 LYS A O 1
ATOM 741 N N . PRO A 1 93 ? -3.66 -8.859 -19.922 1 97 93 PRO A N 1
ATOM 742 C CA . PRO A 1 93 ? -2.727 -7.871 -20.469 1 97 93 PRO A CA 1
ATOM 743 C C . PRO A 1 93 ? -1.933 -7.145 -19.391 1 97 93 PRO A C 1
ATOM 745 O O . PRO A 1 93 ? -2.201 -7.316 -18.203 1 97 93 PRO A O 1
ATOM 748 N N . ASN A 1 94 ? -0.948 -6.375 -19.734 1 98 94 ASN A N 1
ATOM 749 C CA . ASN A 1 94 ? -0.125 -5.598 -18.812 1 98 94 ASN A CA 1
ATOM 750 C C . ASN A 1 94 ? -0.964 -4.605 -18.016 1 98 94 ASN A C 1
ATOM 752 O O . ASN A 1 94 ? -1.996 -4.129 -18.5 1 98 94 ASN A O 1
ATOM 756 N N . LEU A 1 95 ? -0.52 -4.324 -16.906 1 98.25 95 LEU A N 1
ATOM 757 C CA . LEU A 1 95 ? -1.191 -3.299 -16.109 1 98.25 95 LEU A CA 1
ATOM 758 C C . LEU A 1 95 ? -0.882 -1.905 -16.641 1 98.25 95 LEU A C 1
ATOM 760 O O . LEU A 1 95 ? 0.248 -1.63 -17.047 1 98.25 95 LEU A O 1
ATOM 764 N N . PRO A 1 96 ? -1.892 -1.134 -16.641 1 97.5 96 PRO A N 1
ATOM 765 C CA . PRO A 1 96 ? -1.605 0.271 -16.938 1 97.5 96 PRO A CA 1
ATOM 766 C C . PRO A 1 96 ? -0.79 0.954 -15.844 1 97.5 96 PRO A C 1
ATOM 768 O O . PRO A 1 96 ? -0.779 0.492 -14.703 1 97.5 96 PRO A O 1
ATOM 771 N N . GLY A 1 97 ? -0.086 2.02 -16.188 1 96.44 97 GLY A N 1
ATOM 772 C CA . GLY A 1 97 ? 0.731 2.742 -15.234 1 96.44 97 GLY A CA 1
ATOM 773 C C . GLY A 1 97 ? -0.056 3.234 -14.031 1 96.44 97 GLY A C 1
ATOM 774 O O . GLY A 1 97 ? 0.489 3.355 -12.93 1 96.44 97 GLY A O 1
ATOM 775 N N . GLN A 1 98 ? -1.384 3.455 -14.273 1 95.44 98 GLN A N 1
ATOM 776 C CA . GLN A 1 98 ? -2.227 3.992 -13.211 1 95.44 98 GLN A CA 1
ATOM 777 C C . GLN A 1 98 ? -2.48 2.945 -12.133 1 95.44 98 GLN A C 1
ATOM 779 O O . GLN A 1 98 ? -2.963 3.271 -11.047 1 95.44 98 GLN A O 1
ATOM 784 N N . ALA A 1 99 ? -2.148 1.756 -12.344 1 97.44 99 ALA A N 1
ATOM 785 C CA . ALA A 1 99 ? -2.367 0.665 -11.398 1 97.44 99 ALA A CA 1
ATOM 786 C C . ALA A 1 99 ? -1.363 0.725 -10.25 1 97.44 99 ALA A C 1
ATOM 788 O O . ALA A 1 99 ? -1.59 0.14 -9.188 1 97.44 99 ALA A O 1
ATOM 789 N N . ILE A 1 100 ? -0.214 1.373 -10.562 1 97.44 100 ILE A N 1
ATOM 790 C CA . ILE A 1 100 ? 0.814 1.488 -9.531 1 97.44 100 ILE A CA 1
ATOM 791 C C . ILE A 1 100 ? 0.25 2.225 -8.32 1 97.44 100 ILE A C 1
ATOM 793 O O . ILE A 1 100 ? -0.414 3.254 -8.461 1 97.44 100 ILE A O 1
ATOM 797 N N . THR A 1 101 ? 0.474 1.6 -7.078 1 97.5 101 THR A N 1
ATOM 798 C CA . THR A 1 101 ? -0.007 1.994 -5.758 1 97.5 101 THR A CA 1
ATOM 799 C C . THR A 1 101 ? -1.443 1.524 -5.543 1 97.5 101 THR A C 1
ATOM 801 O O . THR A 1 101 ? -2.059 1.842 -4.523 1 97.5 101 THR A O 1
ATOM 804 N N . GLY A 1 102 ? -1.977 0.795 -6.523 1 97.19 102 GLY A N 1
ATOM 805 C CA . GLY A 1 102 ? -3.299 0.21 -6.371 1 97.19 102 GLY A CA 1
ATOM 806 C C . GLY A 1 102 ? -3.307 -1.03 -5.496 1 97.19 102 GLY A C 1
ATOM 807 O O . GLY A 1 102 ? -2.283 -1.703 -5.355 1 97.19 102 GLY A O 1
ATOM 808 N N . LEU A 1 103 ? -4.434 -1.366 -4.961 1 97.69 103 LEU A N 1
ATOM 809 C CA . LEU A 1 103 ? -4.609 -2.562 -4.148 1 97.69 103 LEU A CA 1
ATOM 810 C C . LEU A 1 103 ? -4.93 -3.771 -5.02 1 97.69 103 LEU A C 1
ATOM 812 O O . LEU A 1 103 ? -5.641 -3.648 -6.02 1 97.69 103 LEU A O 1
ATOM 816 N N . VAL A 1 104 ? -4.434 -4.863 -4.645 1 98.44 104 VAL A N 1
ATOM 817 C CA . VAL A 1 104 ? -4.711 -6.125 -5.328 1 98.44 104 VAL A CA 1
ATOM 818 C C . VAL A 1 104 ? -5.16 -7.176 -4.316 1 98.44 104 VAL A C 1
ATOM 820 O O . VAL A 1 104 ? -4.844 -7.078 -3.129 1 98.44 104 VAL A O 1
ATOM 823 N N . VAL A 1 105 ? -5.895 -8.141 -4.848 1 98.25 105 VAL A N 1
ATOM 824 C CA . VAL A 1 105 ? -6.285 -9.312 -4.074 1 98.25 105 VAL A CA 1
ATOM 825 C C . VAL A 1 105 ? -5.625 -10.562 -4.652 1 98.25 105 VAL A C 1
ATOM 827 O O . VAL A 1 105 ? -5.57 -10.734 -5.871 1 98.25 105 VAL A O 1
ATOM 830 N N . LEU A 1 106 ? -5.043 -11.266 -3.791 1 98.75 106 LEU A N 1
ATOM 831 C CA . LEU A 1 106 ? -4.523 -12.578 -4.176 1 98.75 106 LEU A CA 1
ATOM 832 C C . LEU A 1 106 ? -5.43 -13.688 -3.67 1 98.75 106 LEU A C 1
ATOM 834 O O . LEU A 1 106 ? -5.957 -13.609 -2.559 1 98.75 106 LEU A O 1
ATOM 838 N N . GLN A 1 107 ? -5.578 -14.711 -4.516 1 98 107 GLN A N 1
ATOM 839 C CA . GLN A 1 107 ? -6.398 -15.867 -4.168 1 98 107 GLN A CA 1
ATOM 840 C C . GLN A 1 107 ? -5.684 -17.172 -4.516 1 98 107 GLN A C 1
ATOM 842 O O . GLN A 1 107 ? -5.055 -17.281 -5.57 1 98 107 GLN A O 1
ATOM 847 N N . ARG A 1 108 ? -5.797 -18.031 -3.602 1 95.62 108 ARG A N 1
ATOM 848 C CA . ARG A 1 108 ? -5.227 -19.344 -3.834 1 95.62 108 ARG A CA 1
ATOM 849 C C . ARG A 1 108 ? -5.938 -20.062 -4.984 1 95.62 108 ARG A C 1
ATOM 851 O O . ARG A 1 108 ? -7.168 -20.062 -5.055 1 95.62 108 ARG A O 1
ATOM 858 N N . SER A 1 109 ? -5.125 -20.312 -6.039 1 83.88 109 SER A N 1
ATOM 859 C CA . SER A 1 109 ? -5.668 -21.016 -7.188 1 83.88 109 SER A CA 1
ATOM 860 C C . SER A 1 109 ? -6.039 -22.453 -6.824 1 83.88 109 SER A C 1
ATOM 862 O O . SER A 1 109 ? -5.434 -23.047 -5.934 1 83.88 109 SER A O 1
ATOM 864 N N . MET B 1 1 ? -17.828 -16.891 -8.312 1 35.91 1 MET B N 1
ATOM 865 C CA . MET B 1 1 ? -16.844 -17 -7.234 1 35.91 1 MET B CA 1
ATOM 866 C C . MET B 1 1 ? -15.906 -15.797 -7.219 1 35.91 1 MET B C 1
ATOM 868 O O . MET B 1 1 ? -15.055 -15.688 -6.34 1 35.91 1 MET B O 1
ATOM 872 N N . SER B 1 2 ? -15.594 -15.102 -8.438 1 46.06 2 SER B N 1
ATOM 873 C CA . SER B 1 2 ? -14.711 -14.055 -8.953 1 46.06 2 SER B CA 1
ATOM 874 C C . SER B 1 2 ? -14.953 -12.727 -8.234 1 46.06 2 SER B C 1
ATOM 876 O O . SER B 1 2 ? -14 -12.039 -7.859 1 46.06 2 SER B O 1
ATOM 878 N N . GLY B 1 3 ? -16.156 -12.508 -8.008 1 47.44 3 GLY B N 1
ATOM 879 C CA . GLY B 1 3 ? -16.734 -11.25 -7.547 1 47.44 3 GLY B CA 1
ATOM 880 C C . GLY B 1 3 ? -16.406 -10.938 -6.102 1 47.44 3 GLY B C 1
ATOM 881 O O . GLY B 1 3 ? -16.281 -9.766 -5.727 1 47.44 3 GLY B O 1
ATOM 882 N N . GLU B 1 4 ? -16.266 -12.008 -5.363 1 48.72 4 GLU B N 1
ATOM 883 C CA . GLU B 1 4 ? -16.203 -11.875 -3.912 1 48.72 4 GLU B CA 1
ATOM 884 C C . GLU B 1 4 ? -14.844 -11.32 -3.473 1 48.72 4 GLU B C 1
ATOM 886 O O . GLU B 1 4 ? -14.781 -10.469 -2.586 1 48.72 4 GLU B O 1
ATOM 891 N N . ALA B 1 5 ? -13.836 -11.781 -4.152 1 55.41 5 ALA B N 1
ATOM 892 C CA . ALA B 1 5 ? -12.492 -11.391 -3.742 1 55.41 5 ALA B CA 1
ATOM 893 C C . ALA B 1 5 ? -12.281 -9.883 -3.912 1 55.41 5 ALA B C 1
ATOM 895 O O . ALA B 1 5 ? -11.695 -9.234 -3.045 1 55.41 5 ALA B O 1
ATOM 896 N N . THR B 1 6 ? -12.836 -9.383 -4.965 1 56.38 6 THR B N 1
ATOM 897 C CA . THR B 1 6 ? -12.648 -7.965 -5.258 1 56.38 6 THR B CA 1
ATOM 898 C C . THR B 1 6 ? -13.398 -7.098 -4.25 1 56.38 6 THR B C 1
ATOM 900 O O . THR B 1 6 ? -12.945 -6.008 -3.9 1 56.38 6 THR B O 1
ATOM 903 N N . ARG B 1 7 ? -14.508 -7.719 -3.902 1 60.09 7 ARG B N 1
ATOM 904 C CA . ARG B 1 7 ? -15.312 -6.996 -2.92 1 60.09 7 ARG B CA 1
ATOM 905 C C . ARG B 1 7 ? -14.57 -6.883 -1.591 1 60.09 7 ARG B C 1
ATOM 907 O O . ARG B 1 7 ? -14.969 -6.102 -0.722 1 60.09 7 ARG B O 1
ATOM 914 N N . LEU B 1 8 ? -13.516 -7.578 -1.622 1 62.59 8 LEU B N 1
ATOM 915 C CA . LEU B 1 8 ? -12.789 -7.688 -0.36 1 62.59 8 LEU B CA 1
ATOM 916 C C . LEU B 1 8 ? -12.031 -6.398 -0.055 1 62.59 8 LEU B C 1
ATOM 918 O O . LEU B 1 8 ? -11.867 -6.035 1.11 1 62.59 8 LEU B O 1
ATOM 922 N N . VAL B 1 9 ? -11.695 -5.742 -1.343 1 79.19 9 VAL B N 1
ATOM 923 C CA . VAL B 1 9 ? -11.023 -4.5 -0.966 1 79.19 9 VAL B CA 1
ATOM 924 C C . VAL B 1 9 ? -11.805 -3.307 -1.513 1 79.19 9 VAL B C 1
ATOM 926 O O . VAL B 1 9 ? -11.719 -2.996 -2.703 1 79.19 9 VAL B O 1
ATOM 929 N N . ARG B 1 10 ? -12.766 -2.873 -0.802 1 85.38 10 ARG B N 1
ATOM 930 C CA . ARG B 1 10 ? -13.477 -1.646 -1.152 1 85.38 10 ARG B CA 1
ATOM 931 C C . ARG B 1 10 ? -12.75 -0.419 -0.611 1 85.38 10 ARG B C 1
ATOM 933 O O . ARG B 1 10 ? -12.578 -0.276 0.602 1 85.38 10 ARG B O 1
ATOM 940 N N . LEU B 1 11 ? -12.312 0.395 -1.506 1 92.19 11 LEU B N 1
ATOM 941 C CA . LEU B 1 11 ? -11.641 1.615 -1.072 1 92.19 11 LEU B CA 1
ATOM 942 C C . LEU B 1 11 ? -12.656 2.646 -0.581 1 92.19 11 LEU B C 1
ATOM 944 O O . LEU B 1 11 ? -13.758 2.744 -1.12 1 92.19 11 LEU B O 1
ATOM 948 N N . PRO B 1 12 ? -12.266 3.373 0.448 1 94.69 12 PRO B N 1
ATOM 949 C CA . PRO B 1 12 ? -13.148 4.465 0.862 1 94.69 12 PRO B CA 1
ATOM 950 C C . PRO B 1 12 ? -13.289 5.547 -0.207 1 94.69 12 PRO B C 1
ATOM 952 O O . PRO B 1 12 ? -12.352 5.793 -0.967 1 94.69 12 PRO B O 1
ATOM 955 N N . THR B 1 13 ? -14.453 6.152 -0.282 1 95.94 13 THR B N 1
ATOM 956 C CA . THR B 1 13 ? -14.625 7.32 -1.142 1 95.94 13 THR B CA 1
ATOM 957 C C . THR B 1 13 ? -14.039 8.57 -0.481 1 95.94 13 THR B C 1
ATOM 959 O O . THR B 1 13 ? -13.93 8.633 0.745 1 95.94 13 THR B O 1
ATOM 962 N N . PRO B 1 14 ? -13.672 9.492 -1.312 1 97.62 14 PRO B N 1
ATOM 963 C CA . PRO B 1 14 ? -13.219 10.75 -0.703 1 97.62 14 PRO B CA 1
ATOM 964 C C . PRO B 1 14 ? -14.242 11.328 0.278 1 97.62 14 PRO B C 1
ATOM 966 O O . PRO B 1 14 ? -13.859 11.836 1.336 1 97.62 14 PRO B O 1
ATOM 969 N N . GLU B 1 15 ? -15.5 11.227 -0.05 1 97.94 15 GLU B N 1
ATOM 970 C CA . GLU B 1 15 ? -16.547 11.719 0.834 1 97.94 15 GLU B CA 1
ATOM 971 C C . GLU B 1 15 ? -16.5 11.023 2.193 1 97.94 15 GLU B C 1
ATOM 973 O O . GLU B 1 15 ? -16.578 11.68 3.234 1 97.94 15 GLU B O 1
ATOM 978 N N . GLU B 1 16 ? -16.344 9.727 2.223 1 97.88 16 GLU B N 1
ATOM 979 C CA . GLU B 1 16 ? -16.25 8.977 3.469 1 97.88 16 GLU B CA 1
ATOM 980 C C . GLU B 1 16 ? -15.039 9.406 4.289 1 97.88 16 GLU B C 1
ATOM 982 O O . GLU B 1 16 ? -15.133 9.555 5.508 1 97.88 16 GLU B O 1
ATOM 987 N N . ILE B 1 17 ? -13.922 9.641 3.646 1 98.25 17 ILE B N 1
ATOM 988 C CA . ILE B 1 17 ? -12.672 10.031 4.293 1 98.25 17 ILE B CA 1
ATOM 989 C C . ILE B 1 17 ? -12.867 11.367 5.012 1 98.25 17 ILE B C 1
ATOM 991 O O . ILE B 1 17 ? -12.562 11.492 6.199 1 98.25 17 ILE B O 1
ATOM 995 N N . PHE B 1 18 ? -13.391 12.305 4.312 1 98.38 18 PHE B N 1
ATOM 996 C CA . PHE B 1 18 ? -13.461 13.656 4.863 1 98.38 18 PHE B CA 1
ATOM 997 C C . PHE B 1 18 ? -14.602 13.773 5.867 1 98.38 18 PHE B C 1
ATOM 999 O O . PHE B 1 18 ? -14.508 14.516 6.844 1 98.38 18 PHE B O 1
ATOM 1006 N N . GLU B 1 19 ? -15.711 13.047 5.672 1 98.12 19 GLU B N 1
ATOM 1007 C CA . GLU B 1 19 ? -16.797 13.039 6.641 1 98.12 19 GLU B CA 1
ATOM 1008 C C . GLU B 1 19 ? -16.375 12.383 7.949 1 98.12 19 GLU B C 1
ATOM 1010 O O . GLU B 1 19 ? -16.672 12.891 9.031 1 98.12 19 GLU B O 1
ATOM 1015 N N . LYS B 1 20 ? -15.688 11.32 7.844 1 97.38 20 LYS B N 1
ATOM 1016 C CA . LYS B 1 20 ? -15.273 10.57 9.023 1 97.38 20 LYS B CA 1
ATOM 1017 C C . LYS B 1 20 ? -14.016 11.188 9.648 1 97.38 20 LYS B C 1
ATOM 1019 O O . LYS B 1 20 ? -13.719 10.93 10.82 1 97.38 20 LYS B O 1
ATOM 1024 N N . GLY B 1 21 ? -13.25 11.922 8.906 1 97.88 21 GLY B N 1
ATOM 1025 C CA . GLY B 1 21 ? -12.016 12.523 9.406 1 97.88 21 GLY B CA 1
ATOM 1026 C C . GLY B 1 21 ? -10.891 11.523 9.562 1 97.88 21 GLY B C 1
ATOM 1027 O O . GLY B 1 21 ? -10.086 11.633 10.5 1 97.88 21 GLY B O 1
ATOM 1028 N N . MET B 1 22 ? -10.938 10.516 8.727 1 98.31 22 MET B N 1
ATOM 1029 C CA . MET B 1 22 ? -9.953 9.445 8.828 1 98.31 22 MET B CA 1
ATOM 1030 C C . MET B 1 22 ? -9.586 8.906 7.453 1 98.31 22 MET B C 1
ATOM 1032 O O . MET B 1 22 ? -10.461 8.727 6.598 1 98.31 22 MET B O 1
ATOM 1036 N N . ALA B 1 23 ? -8.328 8.617 7.254 1 98.5 23 ALA B N 1
ATOM 1037 C CA . ALA B 1 23 ? -7.84 8.008 6.02 1 98.5 23 ALA B CA 1
ATOM 1038 C C . ALA B 1 23 ? -6.781 6.953 6.316 1 98.5 23 ALA B C 1
ATOM 1040 O O . ALA B 1 23 ? -6.199 6.934 7.402 1 98.5 23 ALA B O 1
ATOM 1041 N N . VAL B 1 24 ? -6.57 6.059 5.402 1 98.06 24 VAL B N 1
ATOM 1042 C CA . VAL B 1 24 ? -5.523 5.043 5.469 1 98.06 24 VAL B CA 1
ATOM 1043 C C . VAL B 1 24 ? -4.617 5.152 4.246 1 98.06 24 VAL B C 1
ATOM 1045 O O . VAL B 1 24 ? -5.086 5.465 3.148 1 98.06 24 VAL B O 1
ATOM 1048 N N . GLY B 1 25 ? -3.365 4.957 4.445 1 98.62 25 GLY B N 1
ATOM 1049 C CA . GLY B 1 25 ? -2.406 4.996 3.352 1 98.62 25 GLY B CA 1
ATOM 1050 C C . GLY B 1 25 ? -1.257 4.023 3.531 1 98.62 25 GLY B C 1
ATOM 1051 O O . GLY B 1 25 ? -1.208 3.287 4.52 1 98.62 25 GLY B O 1
ATOM 1052 N N . VAL B 1 26 ? -0.387 3.971 2.564 1 98.69 26 VAL B N 1
ATOM 1053 C CA . VAL B 1 26 ? 0.815 3.145 2.6 1 98.69 26 VAL B CA 1
ATOM 1054 C C . VAL B 1 26 ? 2.053 4.023 2.4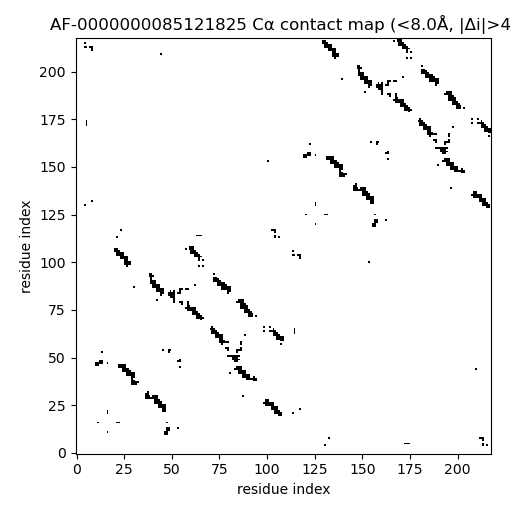24 1 98.69 26 VAL B C 1
ATOM 1056 O O . VAL B 1 26 ? 2.049 4.957 1.616 1 98.69 26 VAL B O 1
ATOM 1059 N N . ILE B 1 27 ? 3.092 3.729 3.195 1 98.69 27 ILE B N 1
ATOM 1060 C CA . ILE B 1 27 ? 4.348 4.469 3.107 1 98.69 27 ILE B CA 1
ATOM 1061 C C . ILE B 1 27 ? 5.141 3.996 1.892 1 98.69 27 ILE B C 1
ATOM 1063 O O . ILE B 1 27 ? 5.461 2.811 1.774 1 98.69 27 ILE B O 1
ATOM 1067 N N . LEU B 1 28 ? 5.414 4.953 1.018 1 98.25 28 LEU B N 1
ATOM 1068 C CA . LEU B 1 28 ? 6.09 4.59 -0.222 1 98.25 28 LEU B CA 1
ATOM 1069 C C . LEU B 1 28 ? 7.605 4.684 -0.063 1 98.25 28 LEU B C 1
ATOM 1071 O O . LEU B 1 28 ? 8.344 3.932 -0.698 1 98.25 28 LEU B O 1
ATOM 1075 N N . GLY B 1 29 ? 8.039 5.668 0.823 1 97.88 29 GLY B N 1
ATOM 1076 C CA . GLY B 1 29 ? 9.453 5.887 1.038 1 97.88 29 GLY B CA 1
ATOM 1077 C C . GLY B 1 29 ? 9.773 7.281 1.55 1 97.88 29 GLY B C 1
ATOM 1078 O O . GLY B 1 29 ? 8.867 8.07 1.812 1 97.88 29 GLY B O 1
ATOM 1079 N N . TYR B 1 30 ? 11.078 7.48 1.702 1 97.69 30 TYR B N 1
ATOM 1080 C CA . TYR B 1 30 ? 11.531 8.797 2.131 1 97.69 30 TYR B CA 1
ATOM 1081 C C . TYR B 1 30 ? 11.586 9.766 0.957 1 97.69 30 TYR B C 1
ATOM 1083 O O . TYR B 1 30 ? 11.812 9.359 -0.184 1 97.69 30 TYR B O 1
ATOM 1091 N N . ARG B 1 31 ? 11.352 10.945 1.261 1 97.12 31 ARG B N 1
ATOM 1092 C CA . ARG B 1 31 ? 11.523 11.969 0.238 1 97.12 31 ARG B CA 1
ATOM 1093 C C . ARG B 1 31 ? 12.992 12.117 -0.147 1 97.12 31 ARG B C 1
ATOM 1095 O O . ARG B 1 31 ? 13.859 12.242 0.722 1 97.12 31 ARG B O 1
ATOM 1102 N N . MET B 1 32 ? 13.188 11.93 -1.405 1 94.31 32 MET B N 1
ATOM 1103 C CA . MET B 1 32 ? 14.539 12.133 -1.931 1 94.31 32 MET B CA 1
ATOM 1104 C C . MET B 1 32 ? 14.625 13.43 -2.721 1 94.31 32 MET B C 1
ATOM 1106 O O . MET B 1 32 ? 13.711 13.766 -3.477 1 94.31 32 MET B O 1
ATOM 1110 N N . GLY B 1 33 ? 15.562 14.195 -2.291 1 88.81 33 GLY B N 1
ATOM 1111 C CA . GLY B 1 33 ? 15.891 15.383 -3.059 1 88.81 33 GLY B CA 1
ATOM 1112 C C . GLY B 1 33 ? 17.031 15.172 -4.035 1 88.81 33 GLY B C 1
ATOM 1113 O O . GLY B 1 33 ? 17.484 14.047 -4.227 1 88.81 33 GLY B O 1
ATOM 1114 N N . GLY B 1 34 ? 17.375 16.031 -4.941 1 85.31 34 GLY B N 1
ATOM 1115 C CA . GLY B 1 34 ? 18.469 15.938 -5.902 1 85.31 34 GLY B CA 1
ATOM 1116 C C . GLY B 1 34 ? 19.781 15.523 -5.273 1 85.31 34 GLY B C 1
ATOM 1117 O O . GLY B 1 34 ? 20.484 14.672 -5.809 1 85.31 34 GLY B O 1
ATOM 1118 N N . ASN B 1 35 ? 20.078 15.93 -4.215 1 87.12 35 ASN B N 1
ATOM 1119 C CA . ASN B 1 35 ? 21.375 15.609 -3.623 1 87.12 35 ASN B CA 1
ATOM 1120 C C . ASN B 1 35 ? 21.234 15.242 -2.146 1 87.12 35 ASN B C 1
ATOM 1122 O O . ASN B 1 35 ? 22.234 14.977 -1.477 1 87.12 35 ASN B O 1
ATOM 1126 N N . GLU B 1 36 ? 20.016 15.188 -1.666 1 88.88 36 GLU B N 1
ATOM 1127 C CA . GLU B 1 36 ? 19.812 14.938 -0.242 1 88.88 36 GLU B CA 1
ATOM 1128 C C . GLU B 1 36 ? 18.578 14.062 -0.001 1 88.88 36 GLU B C 1
ATOM 1130 O O . GLU B 1 36 ? 17.562 14.219 -0.672 1 88.88 36 GLU B O 1
ATOM 1135 N N . GLN B 1 37 ? 18.812 13.094 0.888 1 87.44 37 GLN B N 1
ATOM 1136 C CA . GLN B 1 37 ? 17.656 12.344 1.393 1 87.44 37 GLN B CA 1
ATOM 1137 C C . GLN B 1 37 ? 17.094 12.984 2.658 1 87.44 37 GLN B C 1
ATOM 1139 O O . GLN B 1 37 ? 17.844 13.32 3.578 1 87.44 37 GLN B O 1
ATOM 1144 N N . TYR B 1 38 ? 15.844 13.172 2.705 1 93.44 38 TYR B N 1
ATOM 1145 C CA . TYR B 1 38 ? 15.156 13.672 3.893 1 93.44 38 TYR B CA 1
ATOM 1146 C C . TYR B 1 38 ? 14.617 12.516 4.727 1 93.44 38 TYR B C 1
ATOM 1148 O O . TYR B 1 38 ? 13.57 11.945 4.406 1 93.44 38 TYR B O 1
ATOM 1156 N N . GLU B 1 39 ? 15.258 12.234 5.848 1 93.44 39 GLU B N 1
ATOM 1157 C CA . GLU B 1 39 ? 14.906 11.055 6.629 1 93.44 39 GLU B CA 1
ATOM 1158 C C . GLU B 1 39 ? 13.68 11.32 7.5 1 93.44 39 GLU B C 1
ATOM 1160 O O . GLU B 1 39 ? 13.062 10.383 8.016 1 93.44 39 GLU B O 1
ATOM 1165 N N . ASN B 1 40 ? 13.336 12.641 7.57 1 96.69 40 ASN B N 1
ATOM 1166 C CA . ASN B 1 40 ? 12.188 12.945 8.414 1 96.69 40 ASN B CA 1
ATOM 1167 C C . ASN B 1 40 ? 10.922 13.156 7.582 1 96.69 40 ASN B C 1
ATOM 1169 O O . ASN B 1 40 ? 9.867 13.5 8.125 1 96.69 40 ASN B O 1
ATOM 1173 N N . GLN B 1 41 ? 11.031 13.102 6.27 1 98.25 41 GLN B N 1
ATOM 1174 C CA . GLN B 1 41 ? 9.875 13.234 5.383 1 98.25 41 GLN B CA 1
ATOM 1175 C C . GLN B 1 41 ? 9.641 11.953 4.594 1 98.25 41 GLN B C 1
ATOM 1177 O O . GLN B 1 41 ? 10.586 11.367 4.047 1 98.25 41 GLN B O 1
ATOM 1182 N N . VAL B 1 42 ? 8.383 11.578 4.617 1 98.69 42 VAL B N 1
ATOM 1183 C CA . VAL B 1 42 ? 8.047 10.344 3.914 1 98.69 42 VAL B CA 1
ATOM 1184 C C . VAL B 1 42 ? 6.875 10.586 2.963 1 98.69 42 VAL B C 1
ATOM 1186 O O . VAL B 1 42 ? 6.02 11.438 3.229 1 98.69 42 VAL B O 1
ATOM 1189 N N . ARG B 1 43 ? 6.891 9.875 1.843 1 98.75 43 ARG B N 1
ATOM 1190 C CA . ARG B 1 43 ? 5.793 9.883 0.882 1 98.75 43 ARG B CA 1
ATOM 1191 C C . ARG B 1 43 ? 4.762 8.812 1.223 1 98.75 43 ARG B C 1
ATOM 1193 O O . ARG B 1 43 ? 5.113 7.668 1.509 1 98.75 43 ARG B O 1
ATOM 1200 N N . ILE B 1 44 ? 3.447 9.234 1.24 1 98.81 44 ILE B N 1
ATOM 1201 C CA . ILE B 1 44 ? 2.369 8.32 1.607 1 98.81 44 ILE B CA 1
ATOM 1202 C C . ILE B 1 44 ? 1.28 8.359 0.538 1 98.81 44 ILE B C 1
ATOM 1204 O O . ILE B 1 44 ? 0.748 9.422 0.218 1 98.81 44 ILE B O 1
ATOM 1208 N N . LYS B 1 45 ? 0.998 7.211 -0.076 1 98.81 45 LYS B N 1
ATOM 1209 C CA . LYS B 1 45 ? -0.181 7.07 -0.927 1 98.81 45 LYS B CA 1
ATOM 1210 C C . LYS B 1 45 ? -1.444 6.887 -0.091 1 98.81 45 LYS B C 1
ATOM 1212 O O . LYS B 1 45 ? -1.504 6.008 0.77 1 98.81 45 LYS B O 1
ATOM 1217 N N . ILE B 1 46 ? -2.436 7.742 -0.307 1 98.75 46 ILE B N 1
ATOM 1218 C CA . ILE B 1 46 ? -3.686 7.676 0.44 1 98.75 46 ILE B CA 1
ATOM 1219 C C . ILE B 1 46 ? -4.711 6.859 -0.342 1 98.75 46 ILE B C 1
ATOM 1221 O O . ILE B 1 46 ? -5.008 7.168 -1.499 1 98.75 46 ILE B O 1
ATOM 1225 N N . PHE B 1 47 ? -5.227 5.812 0.249 1 97.44 47 PHE B N 1
ATOM 1226 C CA . PHE B 1 47 ? -6.238 5.004 -0.415 1 97.44 47 PHE B CA 1
ATOM 1227 C C . PHE B 1 47 ? -7.547 5.773 -0.549 1 97.44 47 PHE B C 1
ATOM 1229 O O . PHE B 1 47 ? -8.023 6.375 0.417 1 97.44 47 PHE B O 1
ATOM 1236 N N . GLY B 1 48 ? -8.109 5.859 -1.697 1 96.88 48 GLY B N 1
ATOM 1237 C CA . GLY B 1 48 ? -9.359 6.555 -1.933 1 96.88 48 GLY B CA 1
ATOM 1238 C C . GLY B 1 48 ? -9.172 7.957 -2.479 1 96.88 48 GLY B C 1
ATOM 1239 O O . GLY B 1 48 ? -10.148 8.625 -2.834 1 96.88 48 GLY B O 1
ATOM 1240 N N . ILE B 1 49 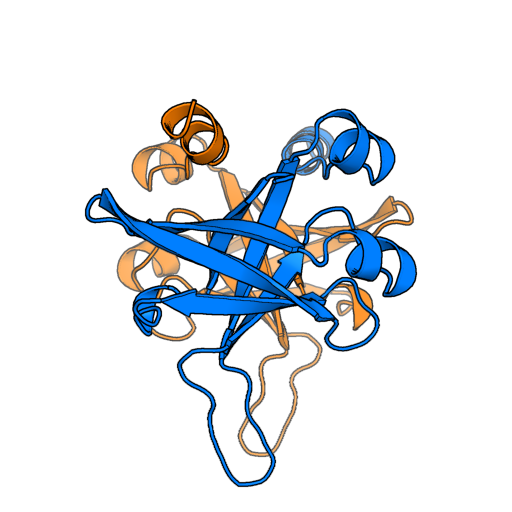? -7.957 8.336 -2.518 1 98.25 49 ILE B N 1
ATOM 1241 C CA . ILE B 1 49 ? -7.625 9.648 -3.066 1 98.25 49 ILE B CA 1
ATOM 1242 C C . ILE B 1 49 ? -6.652 9.484 -4.234 1 98.25 49 ILE B C 1
ATOM 1244 O O . ILE B 1 49 ? -5.559 8.938 -4.07 1 98.25 49 ILE B O 1
ATOM 1248 N N . ASN B 1 50 ? -7.047 10.023 -5.395 1 96.62 50 ASN B N 1
ATOM 1249 C CA . ASN B 1 50 ? -6.219 9.781 -6.57 1 96.62 50 ASN B CA 1
ATOM 1250 C C . ASN B 1 50 ? -5.898 11.07 -7.309 1 96.62 50 ASN B C 1
ATOM 1252 O O . ASN B 1 50 ? -5.621 11.055 -8.508 1 96.62 50 ASN B O 1
ATOM 1256 N N . ASP B 1 51 ? -6.102 12.203 -6.59 1 97.31 51 ASP B N 1
ATOM 1257 C CA . ASP B 1 51 ? -5.742 13.469 -7.227 1 97.31 51 ASP B CA 1
ATOM 1258 C C . ASP B 1 51 ? -5.168 14.453 -6.207 1 97.31 51 ASP B C 1
ATOM 1260 O O . ASP B 1 51 ? -5.395 14.312 -5.004 1 97.31 51 ASP B O 1
ATOM 1264 N N . ARG B 1 52 ? -4.449 15.391 -6.738 1 98.12 52 ARG B N 1
ATOM 1265 C CA . ARG B 1 52 ? -3.691 16.344 -5.93 1 98.12 52 ARG B CA 1
ATOM 1266 C C . ARG B 1 52 ? -4.621 17.25 -5.129 1 98.12 52 ARG B C 1
ATOM 1268 O O . ARG B 1 52 ? -4.312 17.609 -3.99 1 98.12 52 ARG B O 1
ATOM 1275 N N . ARG B 1 53 ? -5.688 17.719 -5.727 1 98.31 53 ARG B N 1
ATOM 1276 C CA . ARG B 1 53 ? -6.617 18.609 -5.051 1 98.31 53 ARG B CA 1
ATOM 1277 C C . ARG B 1 53 ? -7.152 17.984 -3.768 1 98.31 53 ARG B C 1
ATOM 1279 O O . ARG B 1 53 ? -7.098 18.609 -2.701 1 98.31 53 ARG B O 1
ATOM 1286 N N . LEU B 1 54 ? -7.641 16.828 -3.832 1 98.56 54 LEU B N 1
ATOM 1287 C CA . LEU B 1 54 ? -8.164 16.125 -2.666 1 98.56 54 LEU B CA 1
ATOM 1288 C C . LEU B 1 54 ? -7.051 15.828 -1.666 1 98.56 54 LEU B C 1
ATOM 1290 O O . LEU B 1 54 ? -7.246 15.969 -0.456 1 98.56 54 LEU B O 1
ATOM 1294 N N . ALA B 1 55 ? -5.855 15.469 -2.18 1 98.88 55 ALA B N 1
ATOM 1295 C CA . ALA B 1 55 ? -4.719 15.203 -1.303 1 98.88 55 ALA B CA 1
ATOM 1296 C C . ALA B 1 55 ? -4.348 16.453 -0.501 1 98.88 55 ALA B C 1
ATOM 1298 O O . ALA B 1 55 ? -3.986 16.344 0.675 1 98.88 55 ALA B O 1
ATOM 1299 N N . SER B 1 56 ? -4.453 17.609 -1.109 1 98.81 56 SER B N 1
ATOM 1300 C CA . SER B 1 56 ? -4.07 18.859 -0.458 1 98.81 56 SER B CA 1
ATOM 1301 C C . SER B 1 56 ? -4.957 19.156 0.75 1 98.81 56 SER B C 1
ATOM 1303 O O . SER B 1 56 ? -4.551 19.875 1.665 1 98.81 56 SER B O 1
ATOM 1305 N N . ARG B 1 57 ? -6.098 18.609 0.757 1 98.75 57 ARG B N 1
ATOM 1306 C CA . ARG B 1 57 ? -7.023 18.828 1.864 1 98.75 57 ARG B CA 1
ATOM 1307 C C . ARG B 1 57 ? -6.59 18.047 3.1 1 98.75 57 ARG B C 1
ATOM 1309 O O . ARG B 1 57 ? -7.152 18.219 4.184 1 98.75 57 ARG B O 1
ATOM 1316 N N . LEU B 1 58 ? -5.629 17.25 2.984 1 98.81 58 LEU B N 1
ATOM 1317 C CA . LEU B 1 58 ? -5.152 16.438 4.105 1 98.81 58 LEU B CA 1
ATOM 1318 C C . LEU B 1 58 ? -3.998 17.141 4.82 1 98.81 58 LEU B C 1
ATOM 1320 O O . LEU B 1 58 ? -3.541 16.672 5.867 1 98.81 58 LEU B O 1
ATOM 1324 N N . ILE B 1 59 ? -3.463 18.156 4.203 1 98.88 59 ILE B N 1
ATOM 1325 C CA . ILE B 1 59 ? -2.365 18.875 4.828 1 98.88 59 ILE B CA 1
ATOM 1326 C C . ILE B 1 59 ? -2.754 19.281 6.25 1 98.88 59 ILE B C 1
ATOM 1328 O O . ILE B 1 59 ? -3.846 19.797 6.48 1 98.88 59 ILE B O 1
ATOM 1332 N N . GLY B 1 60 ? -1.912 19 7.176 1 98.75 60 GLY B N 1
ATOM 1333 C CA . GLY B 1 60 ? -2.17 19.312 8.578 1 98.75 60 GLY B CA 1
ATOM 1334 C C . GLY B 1 60 ? -2.736 18.125 9.352 1 98.75 60 GLY B C 1
ATOM 1335 O O . GLY B 1 60 ? -2.758 18.156 10.586 1 98.75 60 GLY B O 1
ATOM 1336 N N . TRP B 1 61 ? -3.238 17.109 8.711 1 98.88 61 TRP B N 1
ATOM 1337 C CA . TRP B 1 61 ? -3.754 15.922 9.398 1 98.88 61 TRP B CA 1
ATOM 1338 C C . TRP B 1 61 ? -2.637 15.195 10.133 1 98.88 61 TRP B C 1
ATOM 1340 O O . TRP B 1 61 ? -1.5 15.148 9.656 1 98.88 61 TRP B O 1
ATOM 1350 N N . LYS B 1 62 ? -2.934 14.625 11.266 1 98.69 62 LYS B N 1
ATOM 1351 C CA . LYS B 1 62 ? -2.025 13.75 12 1 98.69 62 LYS B CA 1
ATOM 1352 C C . LYS B 1 62 ? -1.86 12.406 11.289 1 98.69 62 LYS B C 1
ATOM 1354 O O . LYS B 1 62 ? -2.805 11.898 10.68 1 98.69 62 LYS B O 1
ATOM 1359 N N . VAL B 1 63 ? -0.705 11.883 11.375 1 98.75 63 VAL B N 1
ATOM 1360 C CA . VAL B 1 63 ? -0.402 10.578 10.805 1 98.75 63 VAL B CA 1
ATOM 1361 C C . VAL B 1 63 ? 0.186 9.664 11.875 1 98.75 63 VAL B C 1
ATOM 1363 O O . VAL B 1 63 ? 1.089 10.062 12.617 1 98.75 63 VAL B O 1
ATOM 1366 N N . ILE B 1 64 ? -0.252 8.438 11.922 1 98.38 64 ILE B N 1
ATOM 1367 C CA . ILE B 1 64 ? 0.208 7.477 12.922 1 98.38 64 ILE B CA 1
ATOM 1368 C C . ILE B 1 64 ? 0.653 6.188 12.234 1 98.38 64 ILE B C 1
ATOM 1370 O O . ILE B 1 64 ? -0.088 5.617 11.43 1 98.38 64 ILE B O 1
ATOM 1374 N N . TYR B 1 65 ? 1.825 5.754 12.508 1 97.62 65 TYR B N 1
ATOM 1375 C CA . TYR B 1 65 ? 2.354 4.449 12.125 1 97.62 65 TYR B CA 1
ATOM 1376 C C . TYR B 1 65 ? 2.662 3.602 13.352 1 97.62 65 TYR B C 1
ATOM 1378 O O . TYR B 1 65 ? 3.27 4.086 14.312 1 97.62 65 TYR B O 1
ATOM 1386 N N . ARG B 1 66 ? 2.338 2.404 13.289 1 96.88 66 ARG B N 1
ATOM 1387 C CA . ARG B 1 66 ? 2.688 1.44 14.328 1 96.88 66 ARG B CA 1
ATOM 1388 C C . ARG B 1 66 ? 3.467 0.266 13.75 1 96.88 66 ARG B C 1
ATOM 1390 O O . ARG B 1 66 ? 3.018 -0.371 12.789 1 96.88 66 ARG B O 1
ATOM 1397 N N . ASP B 1 67 ? 4.559 -0.041 14.352 1 94 67 ASP B N 1
ATOM 1398 C CA . ASP B 1 67 ? 5.332 -1.16 13.82 1 94 67 ASP B CA 1
ATOM 1399 C C . ASP B 1 67 ? 4.914 -2.475 14.477 1 94 67 ASP B C 1
ATOM 1401 O O . ASP B 1 67 ? 3.984 -2.504 15.281 1 94 67 ASP B O 1
ATOM 1405 N N . GLN B 1 68 ? 5.52 -3.527 14.039 1 90.69 68 GLN B N 1
ATOM 1406 C CA . GLN B 1 68 ? 5.137 -4.875 14.445 1 90.69 68 GLN B CA 1
ATOM 1407 C C . GLN B 1 68 ? 5.434 -5.113 15.922 1 90.69 68 GLN B C 1
ATOM 1409 O O . GLN B 1 68 ? 4.941 -6.078 16.516 1 90.69 68 GLN B O 1
ATOM 1414 N N . TYR B 1 69 ? 6.219 -4.211 16.547 1 93.5 69 TYR B N 1
ATOM 1415 C CA . TYR B 1 69 ? 6.582 -4.348 17.953 1 93.5 69 TYR B CA 1
ATOM 1416 C C . TYR B 1 69 ? 5.664 -3.51 18.828 1 93.5 69 TYR B C 1
ATOM 1418 O O . TYR B 1 69 ? 5.805 -3.512 20.062 1 93.5 69 TYR B O 1
ATOM 1426 N N . GLY B 1 70 ? 4.805 -2.789 18.219 1 92.81 70 GLY B N 1
ATOM 1427 C CA . GLY B 1 70 ? 3.85 -1.99 18.969 1 92.81 70 GLY B CA 1
ATOM 1428 C C . GLY B 1 70 ? 4.305 -0.558 19.172 1 92.81 70 GLY B C 1
ATOM 1429 O O . GLY B 1 70 ? 3.604 0.234 19.812 1 92.81 70 GLY B O 1
ATOM 1430 N N . ASN B 1 71 ? 5.508 -0.181 18.609 1 95.81 71 ASN B N 1
ATOM 1431 C CA . ASN B 1 71 ? 5.945 1.209 18.688 1 95.81 71 ASN B CA 1
ATOM 1432 C C . ASN B 1 71 ? 5.105 2.111 17.797 1 95.81 71 ASN B C 1
ATOM 1434 O O . ASN B 1 71 ? 4.793 1.75 16.656 1 95.81 71 ASN B O 1
ATOM 1438 N N . GLU B 1 72 ? 4.734 3.162 18.359 1 96.88 72 GLU B N 1
ATOM 1439 C CA . GLU B 1 72 ? 3.936 4.137 17.625 1 96.88 72 GLU B CA 1
ATOM 1440 C C . GLU B 1 72 ? 4.781 5.336 17.203 1 96.88 72 GLU B C 1
ATOM 1442 O O . GLU B 1 72 ? 5.555 5.867 18 1 96.88 72 GLU B O 1
ATOM 1447 N N . TYR B 1 73 ? 4.676 5.773 16 1 98.06 73 TYR B N 1
ATOM 1448 C CA . TYR B 1 73 ? 5.293 6.973 15.445 1 98.06 73 TYR B CA 1
ATOM 1449 C C . TYR B 1 73 ? 4.234 7.969 14.992 1 98.06 73 TYR B C 1
ATOM 1451 O O . TYR B 1 73 ? 3.229 7.586 14.391 1 98.06 73 TYR B O 1
ATOM 1459 N N . ARG B 1 74 ? 4.48 9.141 15.305 1 98.19 74 ARG B N 1
ATOM 1460 C CA . ARG B 1 74 ? 3.504 10.18 14.984 1 98.19 74 ARG B CA 1
ATOM 1461 C C . ARG B 1 74 ? 4.109 11.242 14.07 1 98.19 74 ARG B C 1
ATOM 1463 O O . ARG B 1 74 ? 5.27 11.625 14.242 1 98.19 74 ARG B O 1
ATOM 1470 N N . GLY B 1 75 ? 3.281 11.695 13.18 1 98.5 75 GLY B N 1
ATOM 1471 C CA . GLY B 1 75 ? 3.678 12.742 12.25 1 98.5 75 GLY B CA 1
ATOM 1472 C C . GLY B 1 75 ? 2.52 13.625 11.812 1 98.5 75 GLY B C 1
ATOM 1473 O O . GLY B 1 75 ? 1.451 13.602 12.43 1 98.5 75 GLY B O 1
ATOM 1474 N N . LYS B 1 76 ? 2.852 14.406 10.781 1 98.88 76 LYS B N 1
ATOM 1475 C CA . LYS B 1 76 ? 1.871 15.344 10.242 1 98.88 76 LYS B CA 1
ATOM 1476 C C . LYS B 1 76 ? 2.064 15.531 8.742 1 98.88 76 LYS B C 1
ATOM 1478 O O . LYS B 1 76 ? 3.195 15.641 8.258 1 98.88 76 LYS B O 1
ATOM 1483 N N . VAL B 1 77 ? 0.962 15.594 8.039 1 98.94 77 VAL B N 1
ATOM 1484 C CA . VAL B 1 77 ? 1.041 15.898 6.617 1 98.94 77 VAL B CA 1
ATOM 1485 C C . VAL B 1 77 ? 1.484 17.344 6.418 1 98.94 77 VAL B C 1
ATOM 1487 O O . VAL B 1 77 ? 0.861 18.266 6.945 1 98.94 77 VAL B O 1
ATOM 1490 N N . ILE B 1 78 ? 2.521 17.5 5.637 1 98.88 78 ILE B N 1
ATOM 1491 C CA . ILE B 1 78 ? 3.059 18.844 5.504 1 98.88 78 ILE B CA 1
ATOM 1492 C C . ILE B 1 78 ? 2.918 19.312 4.059 1 98.88 78 ILE B C 1
ATOM 1494 O O . ILE B 1 78 ? 3.168 20.484 3.752 1 98.88 78 ILE B O 1
ATOM 1498 N N . GLY B 1 79 ? 2.529 18.438 3.162 1 98.69 79 GLY B N 1
ATOM 1499 C CA . GLY B 1 79 ? 2.395 18.797 1.76 1 98.69 79 GLY B CA 1
ATOM 1500 C C . GLY B 1 79 ? 1.911 17.656 0.895 1 98.69 79 GLY B C 1
ATOM 1501 O O . GLY B 1 79 ? 1.455 16.625 1.41 1 98.69 79 GLY B O 1
ATOM 1502 N N . VAL B 1 80 ? 1.955 17.891 -0.483 1 98.62 80 VAL B N 1
ATOM 1503 C CA . VAL B 1 80 ? 1.554 16.875 -1.444 1 98.62 80 VAL B CA 1
ATOM 1504 C C . VAL B 1 80 ? 2.736 16.516 -2.342 1 98.62 80 VAL B C 1
ATOM 1506 O O . VAL B 1 80 ? 3.668 17.312 -2.496 1 98.62 80 VAL B O 1
ATOM 1509 N N . HIS B 1 81 ? 2.721 15.383 -2.867 1 97.81 81 HIS B N 1
ATOM 1510 C CA . HIS B 1 81 ? 3.768 14.906 -3.764 1 97.81 81 HIS B CA 1
ATOM 1511 C C . HIS B 1 81 ? 3.172 14.273 -5.016 1 97.81 81 HIS B C 1
ATOM 1513 O O . HIS B 1 81 ? 2.582 13.188 -4.949 1 97.81 81 HIS B O 1
ATOM 1519 N N . GLY B 1 82 ? 3.4 14.898 -6.141 1 95.38 82 GLY B N 1
ATOM 1520 C CA . GLY B 1 82 ? 2.85 14.383 -7.379 1 95.38 82 GLY B CA 1
ATOM 1521 C C . GLY B 1 82 ? 1.369 14.664 -7.543 1 95.38 82 GLY B C 1
ATOM 1522 O O . GLY B 1 82 ? 0.841 15.602 -6.934 1 95.38 82 GLY B O 1
ATOM 1523 N N . ASN B 1 83 ? 0.768 13.914 -8.438 1 94.75 83 ASN B N 1
ATOM 1524 C CA . ASN B 1 83 ? -0.608 14.195 -8.82 1 94.75 83 ASN B CA 1
ATOM 1525 C C . ASN B 1 83 ? -1.52 13 -8.594 1 94.75 83 ASN B C 1
ATOM 1527 O O . ASN B 1 83 ? -2.648 12.969 -9.086 1 94.75 83 ASN B O 1
ATOM 1531 N N . ARG B 1 84 ? -1.116 12.039 -7.82 1 95.88 84 ARG B N 1
ATOM 1532 C CA . ARG B 1 84 ? -1.866 10.789 -7.738 1 95.88 84 ARG B CA 1
ATOM 1533 C C . ARG B 1 84 ? -2.258 10.477 -6.297 1 95.88 84 ARG B C 1
ATOM 1535 O O . ARG B 1 84 ? -2.273 9.312 -5.891 1 95.88 84 ARG B O 1
ATOM 1542 N N . GLY B 1 85 ? -2.436 11.523 -5.512 1 98 85 GLY B N 1
ATOM 1543 C CA . GLY B 1 85 ? -2.949 11.289 -4.172 1 98 85 GLY B CA 1
ATOM 1544 C C . GLY B 1 85 ? -1.87 10.898 -3.176 1 98 85 GLY B C 1
ATOM 1545 O O . GLY B 1 85 ? -2.119 10.125 -2.25 1 98 85 GLY B O 1
ATOM 1546 N N . VAL B 1 86 ? -0.688 11.352 -3.438 1 98.69 86 VAL B N 1
ATOM 1547 C CA . VAL B 1 86 ? 0.422 11.133 -2.518 1 98.69 86 VAL B CA 1
ATOM 1548 C C . VAL B 1 86 ? 0.665 12.391 -1.688 1 98.69 86 VAL B C 1
ATOM 1550 O O . VAL B 1 86 ? 0.657 13.5 -2.221 1 98.69 86 VAL B O 1
ATOM 1553 N N . VAL B 1 87 ? 0.831 12.203 -0.366 1 98.94 87 VAL B N 1
ATOM 1554 C CA . VAL B 1 87 ? 1.143 13.328 0.514 1 98.94 87 VAL B CA 1
ATOM 1555 C C . VAL B 1 87 ? 2.555 13.172 1.071 1 98.94 87 VAL B C 1
ATOM 1557 O O . VAL B 1 87 ? 3.135 12.086 1.012 1 98.94 87 VAL B O 1
ATOM 1560 N N . LEU B 1 88 ? 3.094 14.266 1.504 1 98.81 88 LEU B N 1
ATOM 1561 C CA . LEU B 1 88 ? 4.32 14.305 2.293 1 98.81 88 LEU B CA 1
ATOM 1562 C C . LEU B 1 88 ? 4.008 14.461 3.777 1 98.81 88 LEU B C 1
ATOM 1564 O O . LEU B 1 88 ? 3.189 15.297 4.16 1 98.81 88 LEU B O 1
ATOM 1568 N N . ALA B 1 89 ? 4.613 13.609 4.562 1 98.88 89 ALA B N 1
ATOM 1569 C CA . ALA B 1 89 ? 4.438 13.719 6.008 1 98.88 89 ALA B CA 1
ATOM 1570 C C . ALA B 1 89 ? 5.785 13.797 6.719 1 98.88 89 ALA B C 1
ATOM 1572 O O . ALA B 1 89 ? 6.766 13.203 6.27 1 98.88 89 ALA B O 1
ATOM 1573 N N . ARG B 1 90 ? 5.824 14.492 7.754 1 98.81 90 ARG B N 1
ATOM 1574 C CA . ARG B 1 90 ? 7.004 14.609 8.602 1 98.81 90 ARG B CA 1
ATOM 1575 C C . ARG B 1 90 ? 6.797 13.883 9.93 1 98.81 90 ARG B C 1
ATOM 1577 O O . ARG B 1 90 ? 5.766 14.055 10.578 1 98.81 90 ARG B O 1
ATOM 1584 N N . PHE B 1 91 ? 7.789 13.086 10.266 1 98.69 91 PHE B N 1
ATOM 1585 C CA . PHE B 1 91 ? 7.727 12.336 11.516 1 98.69 91 PHE B CA 1
ATOM 1586 C C . PHE B 1 91 ? 8.836 12.766 12.461 1 98.69 91 PHE B C 1
ATOM 1588 O O . PHE B 1 91 ? 9.961 13.047 12.023 1 98.69 91 PHE B O 1
ATOM 1595 N N . LYS B 1 92 ? 8.516 12.742 13.734 1 96.75 92 LYS B N 1
ATOM 1596 C CA . LYS B 1 92 ? 9.484 12.922 14.812 1 96.75 92 LYS B CA 1
ATOM 1597 C C . LYS B 1 92 ? 9.172 12.008 15.992 1 96.75 92 LYS B C 1
ATOM 1599 O O . LYS B 1 92 ? 8.125 12.148 16.641 1 96.75 92 LYS B O 1
ATOM 1604 N N . PRO B 1 93 ? 10.031 11.008 16.297 1 96.94 93 PRO B N 1
ATOM 1605 C CA . PRO B 1 93 ? 11.305 10.734 15.617 1 96.94 93 PRO B CA 1
ATOM 1606 C C . PRO B 1 93 ? 11.109 10.203 14.195 1 96.94 93 PRO B C 1
ATOM 1608 O O . PRO B 1 93 ? 9.984 9.922 13.789 1 96.94 93 PRO B O 1
ATOM 1611 N N . ASN B 1 94 ? 12.148 10.062 13.422 1 98 94 ASN B N 1
ATOM 1612 C CA . ASN B 1 94 ? 12.117 9.539 12.062 1 98 94 ASN B CA 1
ATOM 1613 C C . ASN B 1 94 ? 11.594 8.109 12.023 1 98 94 ASN B C 1
ATOM 1615 O O . ASN B 1 94 ? 11.758 7.355 12.984 1 98 94 ASN B O 1
ATOM 1619 N N . LEU B 1 95 ? 11.023 7.789 10.969 1 98.19 95 LEU B N 1
ATOM 1620 C CA . LEU B 1 95 ? 10.594 6.406 10.797 1 98.19 95 LEU B CA 1
ATOM 1621 C C . LEU B 1 95 ? 11.781 5.5 10.508 1 98.19 95 LEU B C 1
ATOM 1623 O O . LEU B 1 95 ? 12.703 5.883 9.773 1 98.19 95 LEU B O 1
ATOM 1627 N N . PRO B 1 96 ? 11.727 4.379 11.109 1 97.5 96 PRO B N 1
ATOM 1628 C CA . PRO B 1 96 ? 12.727 3.387 10.695 1 97.5 96 PRO B CA 1
ATOM 1629 C C . PRO B 1 96 ? 12.516 2.898 9.266 1 97.5 96 PRO B C 1
ATOM 1631 O O . PRO B 1 96 ? 11.406 3.002 8.734 1 97.5 96 PRO B O 1
ATOM 1634 N N . GLY B 1 97 ? 13.57 2.396 8.641 1 96.44 97 GLY B N 1
ATOM 1635 C CA . GLY B 1 97 ? 13.484 1.908 7.273 1 96.44 97 GLY B CA 1
ATOM 1636 C C . GLY B 1 97 ? 12.438 0.825 7.094 1 96.44 97 GLY B C 1
ATOM 1637 O O . GLY B 1 97 ? 11.859 0.693 6.016 1 96.44 97 GLY B O 1
ATOM 1638 N N . GLN B 1 98 ? 12.18 0.094 8.219 1 95.44 98 GLN B N 1
ATOM 1639 C CA . GLN B 1 98 ? 11.234 -1.019 8.148 1 95.44 98 GLN B CA 1
ATOM 1640 C C . GLN B 1 98 ? 9.805 -0.518 8 1 95.44 98 GLN B C 1
ATOM 1642 O O . GLN B 1 98 ? 8.898 -1.294 7.691 1 95.44 98 GLN B O 1
ATOM 1647 N N . ALA B 1 99 ? 9.57 0.702 8.164 1 97.38 99 ALA B N 1
ATOM 1648 C CA . ALA B 1 99 ? 8.234 1.29 8.078 1 97.38 99 ALA B CA 1
ATOM 1649 C C . ALA B 1 99 ? 7.773 1.398 6.629 1 97.38 99 ALA B C 1
ATOM 1651 O O . ALA B 1 99 ? 6.574 1.51 6.359 1 97.38 99 ALA B O 1
ATOM 1652 N N . ILE B 1 100 ? 8.789 1.472 5.746 1 97.38 100 ILE B N 1
ATOM 1653 C CA . ILE B 1 100 ? 8.461 1.564 4.328 1 97.38 100 ILE B CA 1
ATOM 1654 C C . ILE B 1 100 ? 7.625 0.356 3.912 1 97.38 100 ILE B C 1
ATOM 1656 O O . ILE B 1 100 ? 7.945 -0.781 4.266 1 97.38 100 ILE B O 1
ATOM 1660 N N . THR B 1 101 ? 6.43 0.688 3.186 1 97.44 101 THR B N 1
ATOM 1661 C CA . THR B 1 101 ? 5.379 -0.209 2.723 1 97.44 101 THR B CA 1
ATOM 1662 C C . THR B 1 101 ? 4.398 -0.523 3.852 1 97.44 101 THR B C 1
ATOM 1664 O O . THR B 1 101 ? 3.49 -1.338 3.682 1 97.44 101 THR B O 1
ATOM 1667 N N . GLY B 1 102 ? 4.613 0.103 4.988 1 97.12 102 GLY B N 1
ATOM 1668 C CA . GLY B 1 102 ? 3.682 -0.043 6.098 1 97.12 102 GLY B CA 1
ATOM 1669 C C . GLY B 1 102 ? 2.42 0.782 5.926 1 97.12 102 GLY B C 1
ATOM 1670 O O . GLY B 1 102 ? 2.42 1.787 5.215 1 97.12 102 GLY B O 1
ATOM 1671 N N . LEU B 1 103 ? 1.391 0.417 6.598 1 97.62 103 LEU B N 1
ATOM 1672 C CA . LEU B 1 103 ? 0.125 1.142 6.582 1 97.62 103 LEU B CA 1
ATOM 1673 C C . LEU B 1 103 ? 0.118 2.246 7.633 1 97.62 103 LEU B C 1
ATOM 1675 O O . LEU B 1 103 ? 0.66 2.072 8.727 1 97.62 103 LEU B O 1
ATOM 1679 N N . VAL B 1 104 ? -0.48 3.318 7.309 1 98.44 104 VAL B N 1
ATOM 1680 C CA . VAL B 1 104 ? -0.637 4.438 8.234 1 98.44 104 VAL B CA 1
ATOM 1681 C C . VAL B 1 104 ? -2.102 4.863 8.281 1 98.44 104 VAL B C 1
ATOM 1683 O O . VAL B 1 104 ? -2.857 4.621 7.34 1 98.44 104 VAL B O 1
ATOM 1686 N N . VAL B 1 105 ? -2.43 5.484 9.406 1 98.25 105 VAL B N 1
ATOM 1687 C CA . VAL B 1 105 ? -3.74 6.105 9.578 1 98.25 105 VAL B CA 1
ATOM 1688 C C . VAL B 1 105 ? -3.582 7.621 9.695 1 98.25 105 VAL B C 1
ATOM 1690 O O . VAL B 1 105 ? -2.682 8.102 10.383 1 98.25 105 VAL B O 1
ATOM 1693 N N . LEU B 1 106 ? -4.352 8.273 8.938 1 98.75 106 LEU B N 1
ATOM 1694 C CA . LEU B 1 106 ? -4.43 9.727 9.07 1 98.75 106 LEU B CA 1
ATOM 1695 C C . LEU B 1 106 ? -5.715 10.133 9.789 1 98.75 106 LEU B C 1
ATOM 1697 O O . LEU B 1 106 ? -6.773 9.547 9.555 1 98.75 106 LEU B O 1
ATOM 1701 N N . GLN B 1 107 ? -5.57 11.148 10.641 1 98 107 GLN B N 1
ATOM 1702 C CA . GLN B 1 107 ? -6.711 11.672 11.383 1 98 107 GLN B CA 1
ATOM 1703 C C . GLN B 1 107 ? -6.746 13.195 11.344 1 98 107 GLN B C 1
ATOM 1705 O O . GLN B 1 107 ? -5.707 13.852 11.469 1 98 107 GLN B O 1
ATOM 1710 N N . ARG B 1 108 ? -7.898 13.648 11.125 1 95.5 108 ARG B N 1
ATOM 1711 C CA . ARG B 1 108 ? -8.094 15.094 11.141 1 95.5 108 ARG B CA 1
ATOM 1712 C C . ARG B 1 108 ? -7.812 15.672 12.523 1 95.5 108 ARG B C 1
ATOM 1714 O O . ARG B 1 108 ? -8.273 15.133 13.531 1 95.5 108 ARG B O 1
ATOM 1721 N N . SER B 1 109 ? -6.754 16.531 12.531 1 84.19 109 SER B N 1
ATOM 1722 C CA . SER B 1 109 ? -6.406 17.188 13.789 1 84.19 109 SER B CA 1
ATOM 1723 C C . SER B 1 109 ? -7.504 18.141 14.227 1 84.19 109 SER B C 1
ATOM 1725 O O . SER B 1 109 ? -8.219 18.703 13.398 1 84.19 109 SER B O 1
#

InterPro domains:
  IPR001780 Large ribosomal subunit protein eL33 [MF_00573] (23-107)
  IPR001780 Large ribosomal subunit protein eL33 [PF01247] (24-103)
  IPR009000 Translation protein, beta-barrel domain superfamily [SSF50447] (25-105)
  IPR038661 Large ribosomal subunit protein eL33 superfamily [G3DSA:2.40.10.190] (22-108)